Protein AF-A0A4R5NFV1-F1 (afdb_monomer_lite)

Structure (mmCIF, N/CA/C/O backbone):
data_AF-A0A4R5NFV1-F1
#
_entry.id   AF-A0A4R5NFV1-F1
#
loop_
_atom_site.group_PDB
_atom_site.id
_atom_site.type_symbol
_atom_site.label_atom_id
_atom_site.label_alt_id
_atom_site.label_comp_id
_atom_site.label_asym_id
_atom_site.label_entity_id
_atom_site.label_seq_id
_atom_site.pdbx_PDB_ins_code
_atom_site.Cartn_x
_atom_site.Cartn_y
_atom_site.Cartn_z
_atom_site.occupancy
_atom_site.B_iso_or_equiv
_atom_site.auth_seq_id
_atom_site.auth_comp_id
_atom_site.auth_asym_id
_atom_site.auth_atom_id
_atom_site.pdbx_PDB_model_num
ATOM 1 N N . MET A 1 1 ? -0.686 -21.549 3.945 1.00 39.97 1 MET A N 1
ATOM 2 C CA . MET A 1 1 ? -0.612 -20.386 3.034 1.00 39.97 1 MET A CA 1
ATOM 3 C C . MET A 1 1 ? 0.821 -19.886 2.985 1.00 39.97 1 MET A C 1
ATOM 5 O O . MET A 1 1 ? 1.444 -19.748 4.031 1.00 39.97 1 MET A O 1
ATOM 9 N N . THR A 1 2 ? 1.366 -19.712 1.784 1.00 37.09 2 THR A N 1
ATOM 10 C CA . THR A 1 2 ? 2.788 -19.425 1.543 1.00 37.09 2 THR A CA 1
ATOM 11 C C . THR A 1 2 ? 3.011 -17.916 1.558 1.00 37.09 2 THR A C 1
ATOM 13 O O . THR A 1 2 ? 2.317 -17.199 0.843 1.00 37.09 2 THR A O 1
ATOM 16 N N . LYS A 1 3 ? 3.968 -17.420 2.355 1.00 45.53 3 LYS A N 1
ATOM 17 C CA . LYS A 1 3 ? 4.383 -16.008 2.313 1.00 45.53 3 LYS A CA 1
ATOM 18 C C . LYS A 1 3 ? 4.690 -15.618 0.865 1.00 45.53 3 LYS A C 1
ATOM 20 O O . LYS A 1 3 ? 5.477 -16.308 0.214 1.00 45.53 3 LYS A O 1
ATOM 25 N N . ILE A 1 4 ? 4.103 -14.524 0.376 1.00 54.09 4 ILE A N 1
ATOM 26 C CA . ILE A 1 4 ? 4.459 -13.978 -0.937 1.00 54.09 4 ILE A CA 1
ATOM 27 C C . ILE A 1 4 ? 5.941 -13.603 -0.879 1.00 54.09 4 ILE A C 1
ATOM 29 O O . ILE A 1 4 ? 6.355 -12.719 -0.130 1.00 54.09 4 ILE A O 1
ATOM 33 N N . ASN A 1 5 ? 6.754 -14.343 -1.630 1.00 64.06 5 ASN A N 1
ATOM 34 C CA . ASN A 1 5 ? 8.189 -14.123 -1.721 1.00 64.06 5 ASN A CA 1
ATOM 35 C C . ASN A 1 5 ? 8.432 -12.754 -2.375 1.00 64.06 5 ASN A C 1
ATOM 37 O O . ASN A 1 5 ? 7.843 -12.468 -3.416 1.00 64.06 5 ASN A O 1
ATOM 41 N N . SER A 1 6 ? 9.313 -11.926 -1.809 1.00 63.66 6 SER A N 1
ATOM 42 C CA . SER A 1 6 ? 9.677 -10.616 -2.370 1.00 63.66 6 SER A CA 1
ATOM 43 C C . SER A 1 6 ? 10.073 -10.693 -3.850 1.00 63.66 6 SER A C 1
ATOM 45 O O . SER A 1 6 ? 9.791 -9.769 -4.604 1.00 63.66 6 SER A O 1
ATOM 47 N N . LYS A 1 7 ? 10.654 -11.820 -4.290 1.00 66.31 7 LYS A N 1
ATOM 48 C CA . LYS A 1 7 ? 10.960 -12.075 -5.704 1.00 66.31 7 LYS A CA 1
ATOM 49 C C . LYS A 1 7 ? 9.702 -12.119 -6.580 1.00 66.31 7 LYS A C 1
ATOM 51 O O . LYS A 1 7 ? 9.685 -11.505 -7.636 1.00 66.31 7 LYS A O 1
ATOM 56 N N . LEU A 1 8 ? 8.647 -12.799 -6.123 1.00 73.31 8 LEU A N 1
ATOM 57 C CA . LEU A 1 8 ? 7.376 -12.901 -6.846 1.00 73.31 8 LEU A CA 1
ATOM 58 C C . LEU A 1 8 ? 6.688 -11.535 -6.964 1.00 73.31 8 LEU A C 1
ATOM 60 O O . LEU A 1 8 ? 6.100 -11.238 -7.997 1.00 73.31 8 LEU A O 1
ATOM 64 N N . MET A 1 9 ? 6.787 -10.701 -5.923 1.00 78.31 9 MET A N 1
ATOM 65 C CA . MET A 1 9 ? 6.216 -9.352 -5.941 1.00 78.31 9 MET A CA 1
ATOM 66 C C . MET A 1 9 ? 6.900 -8.457 -6.979 1.00 78.31 9 MET A C 1
ATOM 68 O O . MET A 1 9 ? 6.219 -7.798 -7.753 1.00 78.31 9 MET A O 1
ATOM 72 N N . ILE A 1 10 ? 8.235 -8.471 -7.041 1.00 77.81 10 ILE A N 1
ATOM 73 C CA . ILE A 1 10 ? 8.973 -7.652 -8.013 1.00 77.81 10 ILE A CA 1
ATOM 74 C C . ILE A 1 10 ? 8.698 -8.113 -9.447 1.00 77.81 10 ILE A C 1
ATOM 76 O O . ILE A 1 10 ? 8.514 -7.273 -10.323 1.00 77.81 10 ILE A O 1
ATOM 80 N N . THR A 1 11 ? 8.604 -9.426 -9.687 1.00 80.00 11 THR A N 1
ATOM 81 C CA . THR A 1 11 ? 8.203 -9.952 -11.001 1.00 80.00 11 THR A CA 1
ATOM 82 C C . THR A 1 11 ? 6.809 -9.466 -11.396 1.00 80.00 11 THR A C 1
ATOM 84 O O . THR A 1 11 ? 6.646 -8.971 -12.503 1.00 80.00 11 THR A O 1
ATOM 87 N N . ARG A 1 12 ? 5.826 -9.509 -10.486 1.00 85.81 12 ARG A N 1
ATOM 88 C CA . ARG A 1 12 ? 4.484 -8.967 -10.763 1.00 85.81 12 ARG A CA 1
ATOM 89 C C . ARG A 1 12 ? 4.514 -7.476 -11.090 1.00 85.81 12 ARG A C 1
ATOM 91 O O . ARG A 1 12 ? 3.915 -7.069 -12.072 1.00 85.81 12 ARG A O 1
ATOM 98 N N . MET A 1 13 ? 5.245 -6.678 -10.312 1.00 87.88 13 MET A N 1
ATOM 99 C CA . MET A 1 13 ? 5.365 -5.240 -10.571 1.00 87.88 13 MET A CA 1
ATOM 100 C C . MET A 1 13 ? 6.001 -4.950 -11.931 1.00 87.88 13 MET A C 1
ATOM 102 O O . MET A 1 13 ? 5.538 -4.068 -12.646 1.00 87.88 13 MET A O 1
ATOM 106 N N . ARG A 1 14 ? 7.038 -5.708 -12.308 1.00 86.94 14 ARG A N 1
ATOM 107 C CA . ARG A 1 14 ? 7.635 -5.634 -13.645 1.00 86.94 14 ARG A CA 1
ATOM 108 C C . ARG A 1 14 ? 6.582 -5.894 -14.718 1.00 86.94 14 ARG A C 1
ATOM 110 O O . ARG A 1 14 ? 6.454 -5.105 -15.644 1.00 86.94 14 ARG A O 1
ATOM 117 N N . ASP A 1 15 ? 5.841 -6.987 -14.591 1.00 90.38 15 ASP A N 1
ATOM 118 C CA . ASP A 1 15 ? 4.863 -7.392 -15.599 1.00 90.38 15 ASP A CA 1
ATOM 119 C C . ASP A 1 15 ? 3.718 -6.359 -15.709 1.00 90.38 15 ASP A C 1
ATOM 121 O O . ASP A 1 15 ? 3.287 -6.033 -16.816 1.00 90.38 15 ASP A O 1
ATOM 125 N N . ASN A 1 16 ? 3.301 -5.757 -14.588 1.00 92.62 16 ASN A N 1
ATOM 126 C CA . ASN A 1 16 ? 2.358 -4.635 -14.573 1.00 92.62 16 ASN A CA 1
ATOM 127 C C . ASN A 1 16 ? 2.909 -3.412 -15.323 1.00 92.62 16 ASN A C 1
ATOM 129 O O . ASN A 1 16 ? 2.215 -2.846 -16.166 1.00 92.62 16 ASN A O 1
ATOM 133 N N . ILE A 1 17 ? 4.165 -3.027 -15.056 1.00 91.12 17 ILE A N 1
ATOM 134 C CA . ILE A 1 17 ? 4.831 -1.902 -15.731 1.00 91.12 17 ILE A CA 1
ATOM 135 C C . ILE A 1 17 ? 4.892 -2.140 -17.240 1.00 91.12 17 ILE A C 1
ATOM 137 O O . ILE A 1 17 ? 4.513 -1.261 -18.010 1.00 91.12 17 ILE A O 1
ATOM 141 N N . LEU A 1 18 ? 5.336 -3.319 -17.678 1.00 91.44 18 LEU A N 1
ATOM 142 C CA . LEU A 1 18 ? 5.426 -3.651 -19.104 1.00 91.44 18 LEU A CA 1
ATOM 143 C C . LEU A 1 18 ? 4.052 -3.622 -19.775 1.00 91.44 18 LEU A C 1
ATOM 145 O O . LEU A 1 18 ? 3.901 -3.055 -20.852 1.00 91.44 18 LEU A O 1
ATOM 149 N N . THR A 1 19 ? 3.028 -4.145 -19.098 1.00 93.44 19 THR A N 1
ATOM 150 C CA . THR A 1 19 ? 1.646 -4.111 -19.594 1.00 93.44 19 THR A CA 1
ATOM 151 C C . THR A 1 19 ? 1.136 -2.678 -19.753 1.00 93.44 19 THR A C 1
ATOM 153 O O . THR A 1 19 ? 0.523 -2.354 -20.766 1.00 93.44 19 THR A O 1
ATOM 156 N N . LYS A 1 20 ? 1.395 -1.806 -18.771 1.00 92.25 20 LYS A N 1
ATOM 157 C CA . LYS A 1 20 ? 0.900 -0.420 -18.757 1.00 92.25 20 LYS A CA 1
ATOM 158 C C . LYS A 1 20 ? 1.667 0.509 -19.694 1.00 92.25 20 LYS A C 1
ATOM 160 O O . LYS A 1 20 ? 1.072 1.404 -20.281 1.00 92.25 20 LYS A O 1
ATOM 165 N N . THR A 1 21 ? 2.969 0.294 -19.845 1.00 90.38 21 THR A N 1
ATOM 166 C CA . THR A 1 21 ? 3.820 1.091 -20.742 1.00 90.38 21 THR A CA 1
ATOM 167 C C . THR A 1 21 ? 3.804 0.592 -22.189 1.00 90.38 21 THR A C 1
ATOM 169 O O . THR A 1 21 ? 4.113 1.354 -23.100 1.00 90.38 21 THR A O 1
ATOM 172 N N . GLY A 1 22 ? 3.459 -0.679 -22.418 1.00 91.50 22 GLY A N 1
ATOM 173 C CA . GLY A 1 22 ? 3.454 -1.307 -23.740 1.00 91.50 22 GLY A CA 1
ATOM 174 C C . GLY A 1 22 ? 4.827 -1.780 -24.234 1.00 91.50 22 GLY A C 1
ATOM 175 O O . GLY A 1 22 ? 4.928 -2.246 -25.369 1.00 91.50 22 GLY A O 1
ATOM 176 N N . TYR A 1 23 ? 5.881 -1.688 -23.416 1.00 89.31 23 TYR A N 1
ATOM 177 C CA . TYR A 1 23 ? 7.211 -2.183 -23.779 1.00 89.31 23 TYR A CA 1
ATOM 178 C C . TYR A 1 23 ? 7.333 -3.703 -23.617 1.00 89.31 23 TYR A C 1
ATOM 180 O O . TYR A 1 23 ? 6.736 -4.312 -22.730 1.00 89.31 23 TYR A O 1
ATOM 188 N N . SER A 1 24 ? 8.164 -4.323 -24.457 1.00 86.50 24 SER A N 1
ATOM 189 C CA . SER A 1 24 ? 8.458 -5.762 -24.405 1.00 86.50 24 SER A CA 1
ATOM 190 C C . SER A 1 24 ? 9.399 -6.161 -23.270 1.00 86.50 24 SER A C 1
ATOM 192 O O . SER A 1 24 ? 9.365 -7.306 -22.815 1.00 86.50 24 SER A O 1
ATOM 194 N N . SER A 1 25 ? 10.251 -5.242 -22.819 1.00 84.44 25 SER A N 1
ATOM 195 C CA . SER A 1 25 ? 11.208 -5.467 -21.739 1.00 84.44 25 SER A CA 1
ATOM 196 C C . SER A 1 25 ? 11.483 -4.184 -20.956 1.00 84.44 25 SER A C 1
ATOM 198 O O . SER A 1 25 ? 11.227 -3.079 -21.433 1.00 84.44 25 SER A O 1
ATOM 200 N N . MET A 1 26 ? 12.023 -4.322 -19.739 1.00 81.38 26 MET A N 1
ATOM 201 C CA . MET A 1 26 ? 12.356 -3.161 -18.903 1.00 81.38 26 MET A CA 1
ATOM 202 C C . MET A 1 26 ? 13.527 -2.361 -19.479 1.00 81.38 26 MET A C 1
ATOM 204 O O . MET A 1 26 ? 13.612 -1.162 -19.228 1.00 81.38 26 MET A O 1
ATOM 208 N N . SER A 1 27 ? 14.410 -3.004 -20.249 1.00 74.75 27 SER A N 1
ATOM 209 C CA . SER A 1 27 ? 15.496 -2.346 -20.979 1.00 74.75 27 SER A CA 1
ATOM 210 C C . SER A 1 27 ? 15.050 -1.444 -22.125 1.00 74.75 27 SER A C 1
ATOM 212 O O . SER A 1 27 ? 15.817 -0.567 -22.521 1.00 74.75 27 SER A O 1
ATOM 214 N N . ASP A 1 28 ? 13.837 -1.648 -22.645 1.00 82.06 28 ASP A N 1
ATOM 215 C CA . ASP A 1 28 ? 13.293 -0.852 -23.749 1.00 82.06 28 ASP A CA 1
ATOM 216 C C . ASP A 1 28 ? 12.703 0.478 -23.255 1.00 82.06 28 ASP A C 1
ATOM 218 O O . ASP A 1 28 ? 12.479 1.394 -24.048 1.00 82.06 28 ASP A O 1
ATOM 222 N N . ILE A 1 29 ? 12.457 0.596 -21.945 1.00 83.31 29 ILE A N 1
ATOM 223 C CA . ILE A 1 29 ? 11.890 1.796 -21.337 1.00 83.31 29 ILE A CA 1
ATOM 224 C C . ILE A 1 29 ? 12.965 2.898 -21.297 1.00 83.31 29 ILE A C 1
ATOM 226 O O . ILE A 1 29 ? 14.011 2.709 -20.665 1.00 83.31 29 ILE A O 1
ATOM 230 N N . PRO A 1 30 ? 12.722 4.074 -21.906 1.00 84.19 30 PRO A N 1
ATOM 231 C CA . PRO A 1 30 ? 13.695 5.159 -22.002 1.00 84.19 30 PRO A CA 1
ATOM 232 C C . PRO A 1 30 ? 13.754 5.990 -20.710 1.00 84.19 30 PRO A C 1
ATOM 234 O O . PRO A 1 30 ? 13.447 7.177 -20.700 1.00 84.19 30 PRO A O 1
ATOM 237 N N . PHE A 1 31 ? 14.148 5.362 -19.606 1.00 81.44 31 PHE A N 1
ATOM 238 C CA . PHE A 1 31 ? 14.333 6.037 -18.323 1.00 81.44 31 PHE A CA 1
ATOM 239 C C . PHE A 1 31 ? 15.420 7.124 -18.388 1.00 81.44 31 PHE A C 1
ATOM 241 O O . PHE A 1 31 ? 16.531 6.882 -18.885 1.00 81.44 31 PHE A O 1
ATOM 248 N N . SER A 1 32 ? 15.140 8.282 -17.788 1.00 80.94 32 SER A N 1
ATOM 249 C CA . SER A 1 32 ? 16.087 9.390 -17.653 1.00 80.94 32 SER A CA 1
ATOM 250 C C . SER A 1 32 ? 17.370 8.980 -16.917 1.00 80.94 32 SER A C 1
ATOM 252 O O . SER A 1 32 ? 17.416 8.032 -16.123 1.00 80.94 32 SER A O 1
ATOM 254 N N . ASP A 1 33 ? 18.472 9.674 -17.206 1.00 74.31 33 ASP A N 1
ATOM 255 C CA . ASP A 1 33 ? 19.741 9.495 -16.485 1.00 74.31 33 ASP A CA 1
ATOM 256 C C . ASP A 1 33 ? 19.596 9.838 -14.996 1.00 74.31 33 ASP A C 1
ATOM 258 O O . ASP A 1 33 ? 20.130 9.117 -14.148 1.00 74.31 33 ASP A O 1
ATOM 262 N N . ASP A 1 34 ? 18.784 10.846 -14.674 1.00 77.44 34 ASP A N 1
ATOM 263 C CA . ASP A 1 34 ? 18.478 11.259 -13.303 1.00 77.44 34 ASP A CA 1
ATOM 264 C C . ASP A 1 34 ? 17.734 10.173 -12.524 1.00 77.44 34 ASP A C 1
ATOM 266 O O . ASP A 1 34 ? 18.131 9.821 -11.404 1.00 77.44 34 ASP A O 1
ATOM 270 N N . PHE A 1 35 ? 16.677 9.593 -13.108 1.00 81.69 35 PHE A N 1
ATOM 271 C CA . PHE A 1 35 ? 15.954 8.494 -12.474 1.00 81.69 35 PHE A CA 1
ATOM 272 C C . PHE A 1 35 ? 16.871 7.298 -12.242 1.00 81.69 35 PHE A C 1
ATOM 274 O O . PHE A 1 35 ? 16.891 6.736 -11.145 1.00 81.69 35 PHE A O 1
ATOM 281 N N . ILE A 1 36 ? 17.658 6.918 -13.248 1.00 75.38 36 ILE A N 1
ATOM 282 C CA . ILE A 1 36 ? 18.529 5.750 -13.142 1.00 75.38 36 ILE A CA 1
ATOM 283 C C . ILE A 1 36 ? 19.621 5.967 -12.092 1.00 75.38 36 ILE A C 1
ATOM 285 O O . ILE A 1 36 ? 19.828 5.090 -11.251 1.00 75.38 36 ILE A O 1
ATOM 289 N N . SER A 1 37 ? 20.241 7.144 -12.054 1.00 72.75 37 SER A N 1
ATOM 290 C CA . SER A 1 37 ? 21.217 7.505 -11.019 1.00 72.75 37 SER A CA 1
ATOM 291 C C . SER A 1 37 ? 20.593 7.461 -9.622 1.00 72.75 37 SER A C 1
ATOM 293 O O . SER A 1 37 ? 21.142 6.846 -8.702 1.00 72.75 37 SER A O 1
ATOM 295 N N . TYR A 1 38 ? 19.394 8.032 -9.459 1.00 77.69 38 TYR A N 1
ATOM 296 C CA . TYR A 1 38 ? 18.641 7.968 -8.207 1.00 77.69 38 TYR A CA 1
ATOM 297 C C . TYR A 1 38 ? 18.352 6.520 -7.791 1.00 77.69 38 TYR A C 1
ATOM 299 O O . TYR A 1 38 ? 18.628 6.134 -6.651 1.00 77.69 38 TYR A O 1
ATOM 307 N N . PHE A 1 39 ? 17.819 5.715 -8.708 1.00 75.38 39 PHE A N 1
ATOM 308 C CA . PHE A 1 39 ? 17.437 4.327 -8.476 1.00 75.38 39 PHE A CA 1
ATOM 309 C C . PHE A 1 39 ? 18.641 3.484 -8.051 1.00 75.38 39 PHE A C 1
ATOM 311 O O . PHE A 1 39 ? 18.592 2.785 -7.038 1.00 75.38 39 PHE A O 1
ATOM 318 N N . LEU A 1 40 ? 19.756 3.596 -8.770 1.00 71.81 40 LEU A N 1
ATOM 319 C CA . LEU A 1 40 ? 20.980 2.844 -8.502 1.00 71.81 40 LEU A CA 1
ATOM 320 C C . LEU A 1 40 ? 21.594 3.225 -7.153 1.00 71.81 40 LEU A C 1
ATOM 322 O O . LEU A 1 40 ? 21.934 2.334 -6.368 1.00 71.81 40 LEU A O 1
ATOM 326 N N . ASN A 1 41 ? 21.621 4.517 -6.821 1.00 70.56 41 ASN A N 1
ATOM 327 C CA . ASN A 1 41 ? 22.049 4.995 -5.508 1.00 70.56 41 ASN A CA 1
ATOM 328 C C . ASN A 1 41 ? 21.189 4.421 -4.371 1.00 70.56 41 ASN A C 1
ATOM 330 O O . ASN A 1 41 ? 21.732 3.944 -3.370 1.00 70.56 41 ASN A O 1
ATOM 334 N N . HIS A 1 42 ? 19.863 4.379 -4.537 1.00 73.00 42 HIS A N 1
ATOM 335 C CA . HIS A 1 42 ? 18.939 3.830 -3.533 1.00 73.00 42 HIS A CA 1
ATOM 336 C C . HIS A 1 42 ? 19.029 2.305 -3.410 1.00 73.00 42 HIS A C 1
ATOM 338 O O . HIS A 1 42 ? 18.910 1.748 -2.317 1.00 73.00 42 HIS A O 1
ATOM 344 N N . MET A 1 43 ? 19.342 1.621 -4.508 1.00 68.00 43 MET A N 1
ATOM 345 C CA . MET A 1 43 ? 19.653 0.191 -4.503 1.00 68.00 43 MET A CA 1
ATOM 346 C C . MET A 1 43 ? 21.066 -0.095 -3.953 1.00 68.00 43 MET A C 1
ATOM 348 O O . MET A 1 43 ? 21.414 -1.248 -3.676 1.00 68.00 43 MET A O 1
ATOM 352 N N . GLY A 1 44 ? 21.852 0.952 -3.681 1.00 59.66 44 GLY A N 1
ATOM 353 C CA . GLY A 1 44 ? 23.193 0.920 -3.101 1.00 59.66 44 GLY A CA 1
ATOM 354 C C . GLY A 1 44 ? 24.284 0.494 -4.080 1.00 59.66 44 GLY A C 1
ATOM 355 O O . GLY A 1 44 ? 25.297 -0.059 -3.656 1.00 59.66 44 GLY A O 1
ATOM 356 N N . TYR A 1 45 ? 24.073 0.769 -5.365 1.00 59.69 45 TYR A N 1
ATOM 357 C CA . TYR A 1 45 ? 25.097 0.819 -6.403 1.00 59.69 45 TYR A CA 1
ATOM 358 C C . TYR A 1 45 ? 25.656 2.249 -6.461 1.00 59.69 45 TYR A C 1
ATOM 360 O O . TYR A 1 45 ? 25.386 2.998 -7.389 1.00 59.69 45 TYR A O 1
ATOM 368 N N . LYS A 1 46 ? 26.389 2.647 -5.415 1.00 44.81 46 LYS A N 1
ATOM 369 C CA . LYS A 1 46 ? 26.831 4.035 -5.160 1.00 44.81 46 LYS A CA 1
ATOM 370 C C . LYS A 1 46 ? 27.853 4.624 -6.154 1.00 44.81 46 LYS A C 1
ATOM 372 O O . LYS A 1 46 ? 28.274 5.753 -5.953 1.00 44.81 46 LYS A O 1
ATOM 377 N N . TYR A 1 47 ? 28.291 3.885 -7.174 1.00 41.41 47 TYR A N 1
ATOM 378 C CA . TYR A 1 47 ? 29.440 4.266 -8.010 1.00 41.41 47 TYR A CA 1
ATOM 379 C C . TYR A 1 47 ? 29.192 3.968 -9.491 1.00 41.41 47 TYR A C 1
ATOM 381 O O . TYR A 1 47 ? 29.825 3.087 -10.068 1.00 41.41 47 TYR A O 1
ATOM 389 N N . LEU A 1 48 ? 28.223 4.659 -10.090 1.00 42.06 48 LEU A N 1
ATOM 390 C CA . LEU A 1 48 ? 27.961 4.595 -11.535 1.00 42.06 48 LEU A CA 1
ATOM 391 C C . LEU A 1 48 ? 28.079 5.975 -12.197 1.00 42.06 48 LEU A C 1
ATOM 393 O O . LEU A 1 48 ? 27.514 6.190 -13.262 1.00 42.06 48 LEU A O 1
ATOM 397 N N . GLU A 1 49 ? 28.815 6.898 -11.571 1.00 36.59 49 GLU A N 1
ATOM 398 C CA . GLU A 1 49 ? 29.192 8.161 -12.204 1.00 36.59 49 GLU A CA 1
ATOM 399 C C . GLU A 1 49 ? 30.185 7.902 -13.343 1.00 36.59 49 GLU A C 1
ATOM 401 O O . GLU A 1 49 ? 31.127 7.118 -13.214 1.00 36.59 49 GLU A O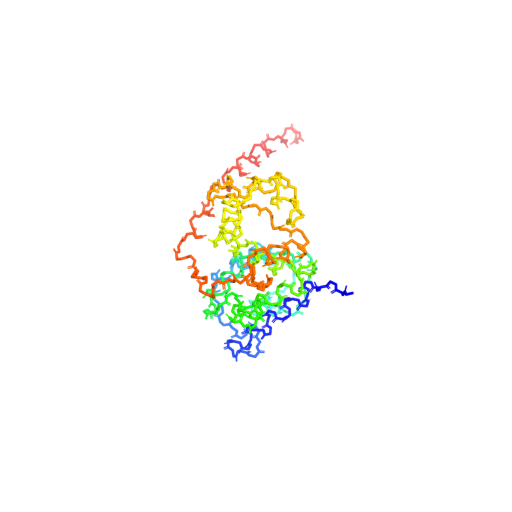 1
ATOM 406 N N . ASP A 1 50 ? 29.955 8.580 -14.464 1.00 38.31 50 ASP A N 1
ATOM 407 C CA . ASP A 1 50 ? 30.652 8.433 -15.747 1.00 38.31 50 ASP A CA 1
ATOM 408 C C . ASP A 1 50 ? 32.120 8.902 -15.754 1.00 38.31 50 ASP A C 1
ATOM 410 O O . ASP A 1 50 ? 32.737 9.056 -16.808 1.00 38.31 50 ASP A O 1
ATOM 414 N N . THR A 1 51 ? 32.740 9.079 -14.591 1.00 38.19 51 THR A N 1
ATOM 415 C CA . THR A 1 51 ? 34.159 9.420 -14.487 1.00 38.19 51 THR A CA 1
ATOM 416 C C . THR A 1 51 ? 34.907 8.337 -13.721 1.00 38.19 51 THR A C 1
ATOM 418 O O . THR A 1 51 ? 35.010 8.355 -12.502 1.00 38.19 51 THR A O 1
ATOM 421 N N . GLU A 1 52 ? 35.449 7.413 -14.510 1.00 34.50 52 GLU A N 1
ATOM 422 C CA . GLU A 1 52 ? 36.572 6.526 -14.202 1.00 34.50 52 GLU A CA 1
ATOM 423 C C . GLU A 1 52 ? 36.361 5.371 -13.195 1.00 34.50 52 GLU A C 1
ATOM 425 O O . GLU A 1 52 ? 36.225 5.505 -11.984 1.00 34.50 52 GLU A O 1
ATOM 430 N N . THR A 1 53 ? 36.544 4.169 -13.756 1.00 32.28 53 THR A N 1
ATOM 431 C CA . THR A 1 53 ? 36.913 2.891 -13.118 1.00 32.28 53 THR A CA 1
ATOM 432 C C . THR A 1 53 ? 35.860 2.110 -12.325 1.00 32.28 53 THR A C 1
ATOM 434 O O . THR A 1 53 ? 35.941 1.870 -11.124 1.00 32.28 53 THR A O 1
ATOM 437 N N . TYR A 1 54 ? 34.986 1.482 -13.116 1.00 44.88 54 TYR A N 1
ATOM 438 C CA . TYR A 1 54 ? 34.520 0.110 -12.911 1.00 44.88 54 TYR A CA 1
ATOM 439 C C . TYR A 1 54 ? 35.694 -0.838 -12.607 1.00 44.88 54 TYR A C 1
ATOM 441 O O . TYR A 1 54 ? 36.391 -1.287 -13.518 1.00 44.88 54 TYR A O 1
ATOM 449 N N . HIS A 1 55 ? 35.860 -1.246 -11.352 1.00 29.02 55 HIS A N 1
ATOM 450 C CA . HIS A 1 55 ? 36.653 -2.430 -11.025 1.00 29.02 55 HIS A CA 1
ATOM 451 C C . HIS A 1 55 ? 35.819 -3.444 -10.250 1.00 29.02 55 HIS A C 1
ATOM 453 O O . HIS A 1 55 ? 35.902 -3.590 -9.037 1.00 29.02 55 HIS A O 1
ATOM 459 N N . THR A 1 56 ? 35.002 -4.178 -11.002 1.00 29.69 56 THR A N 1
ATOM 460 C CA . THR A 1 56 ? 35.055 -5.648 -11.054 1.00 29.69 56 THR A CA 1
ATOM 461 C C . THR A 1 56 ? 34.233 -6.114 -12.261 1.00 29.69 56 THR A C 1
ATOM 463 O O . THR A 1 56 ? 33.019 -6.264 -12.213 1.00 29.69 56 THR A O 1
ATOM 466 N N . THR A 1 57 ? 34.951 -6.289 -13.377 1.00 31.25 57 THR A N 1
ATOM 467 C CA . THR A 1 57 ? 34.568 -7.004 -14.610 1.00 31.25 57 THR A CA 1
ATOM 468 C C . THR A 1 57 ? 33.282 -6.562 -15.329 1.00 31.25 57 THR A C 1
ATOM 470 O O . THR A 1 57 ? 32.213 -7.129 -15.129 1.00 31.25 57 THR A O 1
ATOM 473 N N . GLY A 1 58 ? 33.448 -5.639 -16.284 1.00 37.38 58 GLY A N 1
ATOM 474 C CA . GLY A 1 58 ? 32.522 -5.404 -17.400 1.00 37.38 58 GLY A CA 1
ATOM 475 C C . GLY A 1 58 ? 31.770 -4.077 -17.319 1.00 37.38 58 GLY A C 1
ATOM 476 O O . GLY A 1 58 ? 31.142 -3.784 -16.309 1.00 37.38 58 GLY A O 1
ATOM 477 N N . LYS A 1 59 ? 31.813 -3.286 -18.402 1.00 38.56 59 LYS A N 1
ATOM 478 C CA . LYS A 1 59 ? 30.915 -2.140 -18.614 1.00 38.56 59 LYS A CA 1
ATOM 479 C C . LYS A 1 59 ? 29.480 -2.632 -18.454 1.00 38.56 59 LYS A C 1
ATOM 481 O O . LYS A 1 59 ? 29.007 -3.426 -19.269 1.00 38.56 59 LYS A O 1
ATOM 486 N N . VAL A 1 60 ? 28.806 -2.212 -17.393 1.00 47.19 60 VAL A N 1
ATOM 487 C CA . VAL A 1 60 ? 27.433 -2.633 -17.147 1.00 47.19 60 VAL A CA 1
ATOM 488 C C . VAL A 1 60 ? 26.537 -1.676 -17.914 1.00 47.19 60 VAL A C 1
ATOM 490 O O . VAL A 1 60 ? 26.375 -0.527 -17.527 1.00 47.19 60 VAL A O 1
ATOM 493 N N . ASN A 1 61 ? 26.017 -2.133 -19.053 1.00 53.38 61 ASN A N 1
ATOM 494 C CA . ASN A 1 61 ? 25.056 -1.367 -19.838 1.00 53.38 61 ASN A CA 1
ATOM 495 C C . ASN A 1 61 ? 23.888 -0.955 -18.918 1.00 53.38 61 ASN A C 1
ATOM 497 O O . ASN A 1 61 ? 23.329 -1.808 -18.224 1.00 53.38 61 ASN A O 1
ATOM 501 N N . LYS A 1 62 ? 23.541 0.336 -18.906 1.00 57.56 62 LYS A N 1
ATOM 502 C CA . LYS A 1 62 ? 22.416 0.924 -18.159 1.00 57.56 62 LYS A CA 1
ATOM 503 C C . LYS A 1 62 ? 21.147 0.058 -18.284 1.00 57.56 62 LYS A C 1
ATOM 505 O O . LYS A 1 62 ? 20.507 -0.283 -17.289 1.00 57.56 62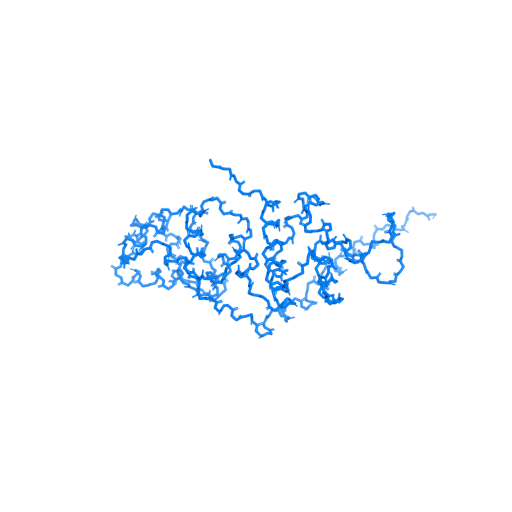 LYS A O 1
ATOM 510 N N . ASN A 1 63 ? 20.900 -0.431 -19.498 1.00 53.41 63 ASN A N 1
ATOM 511 C CA . ASN A 1 63 ? 19.785 -1.301 -19.868 1.00 53.41 63 ASN A CA 1
ATOM 512 C C . ASN A 1 63 ? 19.898 -2.717 -19.268 1.00 53.41 63 ASN A C 1
ATOM 514 O O . ASN A 1 63 ? 18.914 -3.293 -18.814 1.00 53.41 63 ASN A O 1
ATOM 518 N N . TYR A 1 64 ? 21.116 -3.253 -19.169 1.00 56.84 64 TYR A N 1
ATOM 519 C CA . TYR A 1 64 ? 21.393 -4.562 -18.568 1.00 56.84 64 TYR A CA 1
ATOM 520 C C . TYR A 1 64 ? 21.249 -4.556 -17.037 1.00 56.84 64 TYR A C 1
ATOM 522 O O . TYR A 1 64 ? 20.867 -5.567 -16.449 1.00 56.84 64 TYR A O 1
ATOM 530 N N . LEU A 1 65 ? 21.530 -3.431 -16.367 1.00 58.38 65 LEU A N 1
ATOM 531 C CA . LEU A 1 65 ? 21.274 -3.270 -14.929 1.00 58.38 65 LEU A CA 1
ATOM 532 C C . LEU A 1 65 ? 19.780 -3.266 -14.617 1.00 58.38 65 LEU A C 1
ATOM 534 O O . LEU A 1 65 ? 19.369 -3.956 -13.684 1.00 58.38 65 LEU A O 1
ATOM 538 N N . MET A 1 66 ? 18.984 -2.548 -15.414 1.00 62.72 66 MET A N 1
ATOM 539 C CA . MET A 1 66 ? 17.529 -2.524 -15.266 1.00 62.72 66 MET A CA 1
ATOM 540 C C . MET A 1 66 ? 16.933 -3.913 -15.497 1.00 62.72 66 MET A C 1
ATOM 542 O O . MET A 1 66 ? 16.262 -4.429 -14.606 1.00 62.72 66 MET A O 1
ATOM 546 N N . ASP A 1 67 ? 17.276 -4.592 -16.593 1.00 61.84 67 ASP A N 1
ATOM 547 C CA . ASP A 1 67 ? 16.819 -5.968 -16.825 1.00 61.84 67 ASP A CA 1
ATOM 548 C C . ASP A 1 67 ? 17.229 -6.908 -15.694 1.00 61.84 67 ASP A C 1
ATOM 550 O O . ASP A 1 67 ? 16.400 -7.648 -15.169 1.00 61.84 67 ASP A O 1
ATOM 554 N N . ARG A 1 68 ? 18.482 -6.841 -15.224 1.00 57.62 68 ARG A N 1
ATOM 555 C CA . ARG A 1 68 ? 18.917 -7.679 -14.102 1.00 57.62 68 ARG A CA 1
ATOM 556 C C . ARG A 1 68 ? 18.158 -7.393 -12.823 1.00 57.62 68 ARG A C 1
ATOM 558 O O . ARG A 1 68 ? 17.923 -8.368 -12.112 1.00 57.62 68 ARG A O 1
ATOM 565 N N . LEU A 1 69 ? 17.816 -6.127 -12.545 1.00 61.97 69 LEU A N 1
ATOM 566 C CA . LEU A 1 69 ? 17.076 -5.638 -11.370 1.00 61.97 69 LEU A CA 1
ATOM 567 C C . LEU A 1 69 ? 15.571 -5.914 -11.415 1.00 61.97 69 LEU A C 1
ATOM 569 O O . LEU A 1 69 ? 14.933 -5.960 -10.364 1.00 61.97 69 LEU A O 1
ATOM 573 N N . TRP A 1 70 ? 15.021 -6.257 -12.572 1.00 64.19 70 TRP A N 1
ATOM 574 C CA . TRP A 1 70 ? 13.630 -6.692 -12.690 1.00 64.19 70 TRP A CA 1
ATOM 575 C C . TRP A 1 70 ? 13.488 -8.206 -12.945 1.00 64.19 70 TRP A C 1
ATOM 577 O O . TRP A 1 70 ? 12.503 -8.806 -12.525 1.00 64.19 70 TRP A O 1
ATOM 587 N N . ASP A 1 71 ? 14.518 -8.869 -13.480 1.00 58.50 71 ASP A N 1
ATOM 588 C CA . ASP A 1 71 ? 14.583 -10.323 -13.725 1.00 58.50 71 ASP A CA 1
ATOM 589 C C . ASP A 1 71 ? 14.725 -11.200 -12.469 1.00 58.50 71 ASP A C 1
ATOM 591 O O . ASP A 1 71 ? 14.819 -12.430 -12.554 1.00 58.50 71 ASP A O 1
ATOM 595 N N . GLY A 1 72 ? 14.813 -10.614 -11.276 1.00 49.31 72 GLY A N 1
ATOM 596 C CA . GLY A 1 72 ? 15.069 -11.398 -10.069 1.00 49.31 72 GLY A CA 1
ATOM 597 C C . GLY A 1 72 ? 16.498 -11.945 -9.974 1.00 49.31 72 GLY A C 1
ATOM 598 O O . GLY A 1 72 ? 16.719 -12.877 -9.196 1.00 49.31 72 GLY A O 1
ATOM 599 N N . LYS A 1 73 ? 17.455 -11.424 -10.764 1.00 50.88 73 LYS A N 1
ATOM 600 C CA . LYS A 1 73 ? 18.870 -11.862 -10.825 1.00 50.88 73 LYS A CA 1
ATOM 601 C C . LYS A 1 73 ? 19.777 -11.072 -9.866 1.00 50.88 73 LYS A C 1
ATOM 603 O O . LYS A 1 73 ? 20.923 -10.747 -10.191 1.00 50.88 73 LYS A O 1
ATOM 608 N N . TYR A 1 74 ? 19.261 -10.774 -8.680 1.00 52.69 74 TYR A N 1
ATOM 609 C CA . TYR A 1 74 ? 19.919 -10.039 -7.595 1.00 52.69 74 TYR A CA 1
ATOM 610 C C . TYR A 1 74 ? 19.819 -10.825 -6.289 1.00 52.69 74 TYR A C 1
ATOM 612 O O . TYR A 1 74 ? 18.948 -11.682 -6.123 1.00 52.69 74 TYR A O 1
ATOM 620 N N . SER A 1 75 ? 20.715 -10.538 -5.342 1.00 48.97 75 SER A N 1
ATOM 621 C CA . SER A 1 75 ? 20.646 -11.149 -4.014 1.00 48.97 75 SER A CA 1
ATOM 622 C C . SER A 1 75 ? 19.358 -10.731 -3.293 1.00 48.97 75 SER A C 1
ATOM 624 O O . SER A 1 75 ? 18.823 -9.639 -3.506 1.00 48.97 75 SER A O 1
ATOM 626 N N . THR A 1 76 ? 18.858 -11.588 -2.398 1.00 49.66 76 THR A N 1
ATOM 627 C CA . THR A 1 76 ? 17.696 -11.303 -1.534 1.00 49.66 76 THR A CA 1
ATOM 628 C C . THR A 1 76 ? 17.842 -9.973 -0.785 1.00 49.66 76 THR A C 1
ATOM 630 O O . THR A 1 76 ? 16.862 -9.258 -0.582 1.00 49.66 76 THR A O 1
ATOM 633 N N . THR A 1 77 ? 19.070 -9.569 -0.461 1.00 48.28 77 THR A N 1
ATOM 634 C CA . THR A 1 77 ? 19.392 -8.283 0.166 1.00 48.28 77 THR A CA 1
ATOM 635 C C . THR A 1 77 ? 19.021 -7.072 -0.696 1.00 48.28 77 THR A C 1
ATOM 637 O O . THR A 1 77 ? 18.626 -6.052 -0.140 1.00 48.28 77 THR A O 1
ATOM 640 N N . MET A 1 78 ? 19.088 -7.160 -2.029 1.00 52.94 78 MET A N 1
ATOM 641 C CA . MET A 1 78 ? 18.754 -6.029 -2.910 1.00 52.94 78 MET A CA 1
ATOM 642 C C . MET A 1 78 ? 17.246 -5.862 -3.097 1.00 52.94 78 MET A C 1
ATOM 644 O O . MET A 1 78 ? 16.772 -4.734 -3.113 1.00 52.94 78 MET A O 1
ATOM 648 N N . THR A 1 79 ? 16.463 -6.949 -3.091 1.00 54.94 79 THR A N 1
ATOM 649 C CA . THR A 1 79 ? 14.984 -6.847 -3.063 1.00 54.94 79 THR A CA 1
ATOM 650 C C . THR A 1 79 ? 14.462 -6.095 -1.847 1.00 54.94 79 THR A C 1
ATOM 652 O O . THR A 1 79 ? 13.430 -5.435 -1.907 1.00 54.94 79 THR A O 1
ATOM 655 N N . ASN A 1 80 ? 15.208 -6.141 -0.742 1.00 56.06 80 ASN A N 1
ATOM 656 C CA . ASN A 1 80 ? 14.856 -5.432 0.479 1.00 56.06 80 ASN A CA 1
ATOM 657 C C . ASN A 1 80 ? 15.077 -3.912 0.394 1.00 56.06 80 ASN A C 1
ATOM 659 O O . ASN A 1 80 ? 14.618 -3.219 1.309 1.00 56.06 80 ASN A O 1
ATOM 663 N N . ARG A 1 81 ? 15.753 -3.418 -0.657 1.00 64.88 81 ARG A N 1
ATOM 664 C CA . ARG A 1 81 ? 16.125 -2.007 -0.856 1.00 64.88 81 ARG A CA 1
ATOM 665 C C . ARG A 1 81 ? 15.150 -1.209 -1.722 1.00 64.88 81 ARG A C 1
ATOM 667 O O . ARG A 1 81 ? 15.276 0.007 -1.758 1.00 64.88 81 ARG A O 1
ATOM 674 N N . ILE A 1 82 ? 14.156 -1.844 -2.349 1.00 72.88 82 ILE A N 1
ATOM 675 C CA . ILE A 1 82 ? 13.065 -1.105 -3.000 1.00 72.88 82 ILE A CA 1
ATOM 676 C C . ILE A 1 82 ? 12.223 -0.437 -1.902 1.00 72.88 82 ILE A C 1
ATOM 678 O O . ILE A 1 82 ? 11.531 -1.109 -1.130 1.00 72.88 82 ILE A O 1
ATOM 682 N N . THR A 1 83 ? 12.340 0.885 -1.793 1.00 76.19 83 THR A N 1
ATOM 683 C CA . THR A 1 83 ? 11.621 1.729 -0.829 1.00 76.19 83 THR A CA 1
ATOM 684 C C . THR A 1 83 ? 10.376 2.350 -1.462 1.00 76.19 83 THR A C 1
ATOM 686 O O . THR A 1 83 ? 10.236 2.377 -2.681 1.00 76.19 83 THR A O 1
ATOM 689 N N . PHE A 1 84 ? 9.481 2.911 -0.641 1.00 80.56 84 PHE A N 1
ATOM 690 C CA . PHE A 1 84 ? 8.329 3.673 -1.141 1.00 80.56 84 PHE A CA 1
ATOM 691 C C . PHE A 1 84 ? 8.749 4.834 -2.052 1.00 80.56 84 PHE A C 1
ATOM 693 O O . PHE A 1 84 ? 8.161 5.024 -3.108 1.00 80.56 84 PHE A O 1
ATOM 700 N N . SER A 1 85 ? 9.809 5.565 -1.683 1.00 82.31 85 SER A N 1
ATOM 701 C CA . SER A 1 85 ? 10.326 6.697 -2.464 1.00 82.31 85 SER A CA 1
ATOM 702 C C . SER A 1 85 ? 10.778 6.293 -3.868 1.00 82.31 85 SER A C 1
ATOM 704 O O . SER A 1 85 ? 10.510 7.005 -4.831 1.00 82.31 85 SER A O 1
ATOM 706 N N . VAL A 1 86 ? 11.403 5.119 -3.999 1.00 83.00 86 VAL A N 1
ATOM 707 C CA . VAL A 1 86 ? 11.783 4.546 -5.294 1.00 83.00 86 VAL A CA 1
ATOM 708 C C . VAL A 1 86 ? 10.552 4.257 -6.148 1.00 83.00 86 VAL A C 1
ATOM 710 O O . VAL A 1 86 ? 10.549 4.588 -7.330 1.00 83.00 86 VAL A O 1
ATOM 713 N N . LEU A 1 87 ? 9.497 3.689 -5.559 1.00 85.12 87 LEU A N 1
ATOM 714 C CA . LEU A 1 87 ? 8.255 3.403 -6.283 1.00 85.12 87 LEU A CA 1
ATOM 715 C C . LEU A 1 87 ? 7.535 4.677 -6.725 1.00 85.12 87 LEU A C 1
ATOM 717 O O . LEU A 1 87 ? 7.035 4.729 -7.840 1.00 85.12 87 LEU A O 1
ATOM 721 N N . VAL A 1 88 ? 7.529 5.710 -5.882 1.00 87.19 88 VAL A N 1
ATOM 722 C CA . VAL A 1 88 ? 6.963 7.025 -6.213 1.00 87.19 88 VAL A CA 1
ATOM 723 C C . VAL A 1 88 ? 7.723 7.674 -7.371 1.00 87.19 88 VAL A C 1
ATOM 725 O O . VAL A 1 88 ? 7.100 8.135 -8.321 1.00 87.19 88 VAL A O 1
ATOM 728 N N . LYS A 1 89 ? 9.063 7.673 -7.336 1.00 86.25 89 LYS A N 1
ATOM 729 C CA . LYS A 1 89 ? 9.869 8.190 -8.453 1.00 86.25 89 LYS A CA 1
ATOM 730 C C . LYS A 1 89 ? 9.648 7.399 -9.738 1.00 86.25 89 LYS A C 1
ATOM 732 O O . LYS A 1 89 ? 9.583 7.998 -10.799 1.00 86.25 89 LYS A O 1
ATOM 737 N N . LEU A 1 90 ? 9.511 6.077 -9.641 1.00 86.81 90 LEU A N 1
ATOM 738 C CA . LEU A 1 90 ? 9.224 5.223 -10.791 1.00 86.81 90 LEU A CA 1
ATOM 739 C C . LEU A 1 90 ? 7.838 5.513 -11.387 1.00 86.81 90 LEU A C 1
ATOM 741 O O . LEU A 1 90 ? 7.713 5.594 -12.601 1.00 86.81 90 LEU A O 1
ATOM 745 N N . ALA A 1 91 ? 6.820 5.703 -10.544 1.00 89.50 91 ALA A N 1
ATOM 746 C CA . ALA A 1 91 ? 5.474 6.100 -10.961 1.00 89.50 91 ALA A CA 1
ATOM 747 C C . ALA A 1 91 ? 5.485 7.433 -11.726 1.00 89.50 91 ALA A C 1
ATOM 749 O O . ALA A 1 91 ? 4.917 7.526 -12.812 1.00 89.50 91 ALA A O 1
ATOM 750 N N . LEU A 1 92 ? 6.199 8.433 -11.194 1.00 88.50 92 LEU A N 1
ATOM 751 C CA . LEU A 1 92 ? 6.394 9.735 -11.840 1.00 88.50 92 LEU A CA 1
ATOM 752 C C . LEU A 1 92 ? 7.098 9.608 -13.194 1.00 88.50 92 LEU A C 1
ATOM 754 O O . LEU A 1 92 ? 6.615 10.136 -14.188 1.00 88.50 92 LEU A O 1
ATOM 758 N N . GLU A 1 93 ? 8.216 8.884 -13.225 1.00 88.19 93 GLU A N 1
ATOM 759 C CA . GLU A 1 93 ? 9.042 8.705 -14.422 1.00 88.19 93 GLU A CA 1
ATOM 760 C C . GLU A 1 93 ? 8.277 8.012 -15.557 1.00 88.19 93 GLU A C 1
ATOM 762 O O . GLU A 1 93 ? 8.444 8.345 -16.726 1.00 88.19 93 GLU A O 1
ATOM 767 N N . LEU A 1 94 ? 7.422 7.048 -15.211 1.00 88.75 94 LEU A N 1
ATOM 768 C CA . LEU A 1 94 ? 6.626 6.295 -16.175 1.00 88.75 94 LEU A CA 1
ATOM 769 C C . LEU A 1 94 ? 5.280 6.945 -16.504 1.00 88.75 94 LEU A C 1
ATOM 771 O O . LEU A 1 94 ? 4.600 6.476 -17.414 1.00 88.75 94 LEU A O 1
ATOM 775 N N . ASN A 1 95 ? 4.878 7.976 -15.757 1.00 89.69 95 ASN A N 1
ATOM 776 C CA . ASN A 1 95 ? 3.527 8.534 -15.779 1.00 89.69 95 ASN A CA 1
ATOM 777 C C . ASN A 1 95 ? 2.435 7.451 -15.601 1.00 89.69 95 ASN A C 1
ATOM 779 O O . ASN A 1 95 ? 1.454 7.396 -16.343 1.00 89.69 95 ASN A O 1
ATOM 783 N N . ILE A 1 96 ? 2.635 6.559 -14.625 1.00 90.44 96 ILE A N 1
ATOM 784 C CA . ILE A 1 96 ? 1.716 5.468 -14.255 1.00 90.44 96 ILE A CA 1
ATOM 785 C C . ILE A 1 96 ? 1.400 5.587 -12.763 1.00 90.44 96 ILE A C 1
ATOM 787 O O . ILE A 1 96 ? 2.252 6.005 -11.980 1.00 90.44 96 ILE A O 1
ATOM 791 N N . SER A 1 97 ? 0.189 5.205 -12.347 1.00 89.81 97 SER A N 1
ATOM 792 C CA . SER A 1 97 ? -0.179 5.216 -10.930 1.00 89.81 97 SER A CA 1
ATOM 793 C C . SER A 1 97 ? 0.673 4.236 -10.111 1.00 89.81 97 SER A C 1
ATOM 795 O O . SER A 1 97 ? 1.144 3.196 -10.584 1.00 89.81 97 SER A O 1
ATOM 797 N N . LEU A 1 98 ? 0.879 4.561 -8.836 1.00 90.56 98 LEU A N 1
ATOM 798 C CA . LEU A 1 98 ? 1.600 3.679 -7.922 1.00 90.56 98 LEU A CA 1
ATOM 799 C C . LEU A 1 98 ? 0.841 2.356 -7.723 1.00 90.56 98 LEU A C 1
ATOM 801 O O . LEU A 1 98 ? 1.441 1.291 -7.571 1.00 90.56 98 LEU A O 1
ATOM 805 N N . GLU A 1 99 ? -0.482 2.443 -7.736 1.00 91.44 99 GLU A N 1
ATOM 806 C CA . GLU A 1 99 ? -1.447 1.361 -7.659 1.00 91.44 99 GLU A CA 1
ATOM 807 C C . GLU A 1 99 ? -1.288 0.394 -8.831 1.00 91.44 99 GLU A C 1
ATOM 809 O O . GLU A 1 99 ? -1.129 -0.805 -8.606 1.00 91.44 99 GLU A O 1
ATOM 814 N N . ASP A 1 100 ? -1.190 0.905 -10.058 1.00 92.12 100 ASP A N 1
ATOM 815 C CA . ASP A 1 100 ? -0.936 0.082 -11.237 1.00 92.12 100 ASP A CA 1
ATOM 816 C C . ASP A 1 100 ? 0.408 -0.640 -11.144 1.00 92.12 100 ASP A C 1
ATOM 818 O O . ASP A 1 100 ? 0.502 -1.823 -11.466 1.00 92.12 100 ASP A O 1
ATOM 822 N N . ILE A 1 101 ? 1.449 0.015 -10.627 1.00 90.56 101 ILE A N 1
ATOM 823 C CA . ILE A 1 101 ? 2.743 -0.646 -10.417 1.00 90.56 101 ILE A CA 1
ATOM 824 C C . ILE A 1 101 ? 2.611 -1.779 -9.388 1.00 90.56 101 ILE A C 1
ATOM 826 O O . ILE A 1 101 ? 3.082 -2.893 -9.627 1.00 90.56 101 ILE A O 1
ATOM 830 N N . ILE A 1 102 ? 1.986 -1.524 -8.235 1.00 90.38 102 ILE A N 1
ATOM 831 C CA . ILE A 1 102 ? 1.962 -2.461 -7.098 1.00 90.38 102 ILE A CA 1
ATOM 832 C C . ILE A 1 102 ? 0.928 -3.584 -7.281 1.00 90.38 102 ILE A C 1
ATOM 834 O O . ILE A 1 102 ? 1.217 -4.733 -6.939 1.00 90.38 102 ILE A O 1
ATOM 838 N N . TYR A 1 103 ? -0.264 -3.263 -7.780 1.00 91.12 103 TYR A N 1
ATOM 839 C CA . TYR A 1 103 ? -1.425 -4.155 -7.858 1.00 91.12 103 TYR A CA 1
ATOM 840 C C . TYR A 1 103 ? -1.833 -4.502 -9.293 1.00 91.12 103 TYR A C 1
ATOM 842 O O . TYR A 1 103 ? -2.487 -5.522 -9.481 1.00 91.12 103 TYR A O 1
ATOM 850 N N . GLY A 1 104 ? -1.413 -3.726 -10.296 1.00 91.44 104 GLY A N 1
ATOM 851 C CA . GLY A 1 104 ? -1.791 -3.937 -11.703 1.00 91.44 104 GLY A CA 1
ATOM 852 C C . GLY A 1 104 ? -3.140 -3.325 -12.084 1.00 91.44 104 GLY A C 1
ATOM 853 O O . GLY A 1 104 ? -3.597 -3.507 -13.209 1.00 91.44 104 GLY A O 1
ATOM 854 N N . THR A 1 105 ? -3.766 -2.621 -11.146 1.00 90.94 105 THR A N 1
ATOM 855 C CA . THR A 1 105 ? -5.054 -1.944 -11.274 1.00 90.94 105 THR A CA 1
ATOM 856 C C . THR A 1 105 ? -5.010 -0.683 -10.418 1.00 90.94 105 THR A C 1
ATOM 858 O O . THR A 1 105 ? -4.305 -0.656 -9.404 1.00 90.94 105 THR A O 1
ATOM 861 N N . ASP A 1 106 ? -5.766 0.335 -10.808 1.00 90.56 106 ASP A N 1
ATOM 862 C CA . ASP A 1 106 ? -6.023 1.547 -10.039 1.00 90.56 106 ASP A CA 1
ATOM 863 C C . ASP A 1 106 ? -7.422 1.536 -9.394 1.00 90.56 106 ASP A C 1
ATOM 865 O O . ASP A 1 106 ? -7.789 2.484 -8.708 1.00 90.56 106 ASP A O 1
ATOM 869 N N . ASP A 1 107 ? -8.191 0.449 -9.529 1.00 92.00 107 ASP A N 1
ATOM 870 C CA . ASP A 1 107 ? -9.475 0.286 -8.841 1.00 92.00 107 ASP A CA 1
ATOM 871 C C . ASP A 1 107 ? -9.265 0.176 -7.317 1.00 92.00 107 ASP A C 1
ATOM 873 O O . ASP A 1 107 ? -8.809 -0.846 -6.787 1.00 92.00 107 ASP A O 1
ATOM 877 N N . SER A 1 108 ? -9.629 1.235 -6.583 1.00 89.75 108 SER A N 1
ATOM 878 C CA . SER A 1 108 ? -9.473 1.304 -5.125 1.00 89.75 108 SER A CA 1
ATOM 879 C C . SER A 1 108 ? -10.187 0.182 -4.384 1.00 89.75 108 SER A C 1
ATOM 881 O O . SER A 1 108 ? -9.688 -0.280 -3.352 1.00 89.75 108 SER A O 1
ATOM 883 N N . VAL A 1 109 ? -11.342 -0.258 -4.882 1.00 93.38 109 VAL A N 1
ATOM 884 C CA . VAL A 1 109 ? -12.163 -1.289 -4.249 1.00 93.38 109 VAL A CA 1
ATOM 885 C C . VAL A 1 109 ? -11.509 -2.651 -4.433 1.00 93.38 109 VAL A C 1
ATOM 887 O O . VAL A 1 109 ? -11.426 -3.428 -3.478 1.00 93.38 109 VAL A O 1
ATOM 890 N N . GLU A 1 110 ? -11.004 -2.943 -5.631 1.00 94.56 110 GLU A N 1
ATOM 891 C CA . GLU A 1 110 ? -10.275 -4.184 -5.906 1.00 94.56 110 GLU A CA 1
ATOM 892 C C . GLU A 1 110 ? -9.001 -4.282 -5.053 1.00 94.56 110 GLU A C 1
ATOM 894 O O . GLU A 1 110 ? -8.759 -5.298 -4.389 1.00 94.56 110 GLU A O 1
ATOM 899 N N . ILE A 1 111 ? -8.237 -3.189 -4.973 1.00 93.00 111 ILE A N 1
ATOM 900 C CA . ILE A 1 111 ? -7.035 -3.091 -4.137 1.00 93.00 111 ILE A CA 1
ATOM 901 C C . ILE A 1 111 ? -7.376 -3.301 -2.658 1.00 93.00 111 ILE A C 1
ATOM 903 O O . ILE A 1 111 ? -6.661 -4.011 -1.941 1.00 93.00 111 ILE A O 1
ATOM 907 N N . ALA A 1 112 ? -8.463 -2.693 -2.179 1.00 93.31 112 ALA A N 1
ATOM 908 C CA . ALA A 1 112 ? -8.909 -2.822 -0.798 1.00 93.31 112 ALA A CA 1
ATOM 909 C C . ALA A 1 112 ? -9.277 -4.268 -0.451 1.00 93.31 112 ALA A C 1
ATOM 911 O O . ALA A 1 112 ? -8.825 -4.783 0.576 1.00 93.31 112 ALA A O 1
ATOM 912 N N . LYS A 1 113 ? -10.038 -4.939 -1.327 1.00 95.19 113 LYS A N 1
ATOM 913 C CA . LYS A 1 113 ? -10.401 -6.356 -1.185 1.00 95.19 113 LYS A CA 1
ATOM 914 C C . LYS A 1 113 ? -9.160 -7.240 -1.148 1.00 95.19 113 LYS A C 1
ATOM 916 O O . LYS A 1 113 ? -8.981 -7.993 -0.194 1.00 95.19 113 LYS A O 1
ATOM 921 N N . TYR A 1 114 ? -8.239 -7.065 -2.099 1.00 93.44 114 TYR A N 1
ATOM 922 C CA . TYR A 1 114 ? -6.974 -7.802 -2.114 1.00 93.44 114 TYR A CA 1
ATOM 923 C C . TYR A 1 114 ? -6.180 -7.608 -0.815 1.00 93.44 114 TYR A C 1
ATOM 925 O O . TYR A 1 114 ? -5.690 -8.578 -0.227 1.00 93.44 114 TYR A O 1
ATOM 933 N N . ASN A 1 115 ? -6.050 -6.361 -0.351 1.00 93.19 115 ASN A N 1
ATOM 934 C CA . ASN A 1 115 ? -5.302 -6.047 0.862 1.00 93.19 115 ASN A CA 1
ATOM 935 C C . ASN A 1 115 ? -5.946 -6.626 2.118 1.00 93.19 115 ASN A C 1
ATOM 937 O O . ASN A 1 115 ? -5.230 -7.063 3.020 1.00 93.19 115 ASN A O 1
ATOM 941 N N . TYR A 1 116 ? -7.274 -6.642 2.177 1.00 94.38 116 TYR A N 1
ATOM 942 C CA . TYR A 1 116 ? -8.022 -7.229 3.277 1.00 94.38 116 TYR A CA 1
ATOM 943 C C . TYR A 1 116 ? -7.876 -8.758 3.297 1.00 94.38 116 TYR A C 1
ATOM 945 O O . TYR A 1 116 ? -7.466 -9.330 4.313 1.00 94.38 116 TYR A O 1
ATOM 953 N N . ASP A 1 117 ? -8.103 -9.418 2.162 1.00 94.00 117 ASP A N 1
ATOM 954 C CA . ASP A 1 117 ? -8.034 -10.878 2.043 1.00 94.00 117 ASP A CA 1
ATOM 955 C C . ASP A 1 117 ? -6.639 -11.417 2.376 1.00 94.00 117 ASP A C 1
ATOM 957 O O . ASP A 1 117 ? -6.497 -12.483 2.981 1.00 94.00 117 ASP A O 1
ATOM 961 N N . ASN A 1 118 ? -5.600 -10.645 2.048 1.00 91.62 118 ASN A N 1
ATOM 962 C CA . ASN A 1 118 ? -4.204 -11.018 2.255 1.00 91.62 118 ASN A CA 1
ATOM 963 C C . ASN A 1 118 ? -3.554 -10.346 3.472 1.00 91.62 118 ASN A C 1
ATOM 965 O O . ASN A 1 118 ? -2.349 -10.511 3.659 1.00 91.62 118 ASN A O 1
ATOM 969 N N . TYR A 1 119 ? -4.305 -9.620 4.307 1.00 92.06 119 TYR A N 1
ATOM 970 C CA . TYR A 1 119 ? -3.777 -8.661 5.290 1.00 92.06 119 TYR A CA 1
ATOM 971 C C . TYR A 1 119 ? -2.615 -9.182 6.154 1.00 92.06 119 TYR A C 1
ATOM 973 O O . TYR A 1 119 ? -1.569 -8.544 6.303 1.00 92.06 119 TYR A O 1
ATOM 981 N N . GLU A 1 120 ? -2.773 -10.380 6.712 1.00 89.50 120 GLU A N 1
ATOM 982 C CA . GLU A 1 120 ? -1.786 -10.981 7.618 1.00 89.50 120 GLU A CA 1
ATOM 983 C C . GLU A 1 120 ? -0.539 -11.503 6.886 1.00 89.50 120 GLU A C 1
ATOM 985 O O . GLU A 1 120 ? 0.521 -11.668 7.492 1.00 89.50 120 GLU A O 1
ATOM 990 N N . ASN A 1 121 ? -0.650 -11.710 5.572 1.00 87.31 121 ASN A N 1
ATOM 991 C CA . ASN A 1 121 ? 0.386 -12.243 4.690 1.00 87.31 121 ASN A CA 1
ATOM 992 C C . ASN A 1 121 ? 0.860 -11.227 3.639 1.00 87.31 121 ASN A C 1
ATOM 994 O O . ASN A 1 121 ? 1.543 -11.616 2.686 1.00 87.31 121 ASN A O 1
ATOM 998 N N . LEU A 1 122 ? 0.520 -9.942 3.800 1.00 85.56 122 LEU A N 1
ATOM 999 C CA . LEU A 1 122 ? 0.918 -8.895 2.864 1.00 85.56 122 LEU A CA 1
ATOM 1000 C C . LEU A 1 122 ? 2.432 -8.876 2.679 1.00 85.56 122 LEU A C 1
ATOM 1002 O O . LEU A 1 122 ? 3.208 -8.986 3.636 1.00 85.56 122 LEU A O 1
ATOM 1006 N N . SER A 1 123 ? 2.850 -8.675 1.429 1.00 82.25 123 SER A N 1
ATOM 1007 C CA . SER A 1 123 ? 4.254 -8.419 1.142 1.00 82.25 123 SER A CA 1
ATOM 1008 C C . SER A 1 123 ? 4.702 -7.122 1.827 1.00 82.25 123 SER A C 1
ATOM 1010 O O . SER A 1 123 ? 3.895 -6.242 2.151 1.00 82.25 123 SER A O 1
ATOM 1012 N N . LYS A 1 124 ? 6.017 -6.970 2.018 1.00 80.62 124 LYS A N 1
ATOM 1013 C CA . LYS A 1 124 ? 6.603 -5.736 2.560 1.00 80.62 124 LYS A CA 1
ATOM 1014 C C . LYS A 1 124 ? 6.151 -4.501 1.767 1.00 80.62 124 LYS A C 1
ATOM 1016 O O . LYS A 1 124 ? 5.841 -3.487 2.379 1.00 80.62 124 LYS A O 1
ATOM 1021 N N . ILE A 1 125 ? 6.085 -4.601 0.437 1.00 82.75 125 ILE A N 1
ATOM 1022 C CA . ILE A 1 125 ? 5.714 -3.492 -0.454 1.00 82.75 125 ILE A CA 1
ATOM 1023 C C . ILE A 1 125 ? 4.242 -3.116 -0.264 1.00 82.75 125 ILE A C 1
ATOM 1025 O O . ILE A 1 125 ? 3.951 -1.950 -0.008 1.00 82.75 125 ILE A O 1
ATOM 1029 N N . ASN A 1 126 ? 3.330 -4.097 -0.279 1.00 86.62 126 ASN A N 1
ATOM 1030 C CA . ASN A 1 126 ? 1.903 -3.838 -0.040 1.00 86.62 126 ASN A CA 1
ATOM 1031 C C . ASN A 1 126 ? 1.675 -3.213 1.343 1.00 86.62 126 ASN A C 1
ATOM 1033 O O . ASN A 1 126 ? 0.899 -2.273 1.488 1.00 86.62 126 ASN A O 1
ATOM 1037 N N . ARG A 1 127 ? 2.398 -3.690 2.365 1.00 85.69 127 ARG A N 1
ATOM 1038 C CA . ARG A 1 127 ? 2.291 -3.142 3.720 1.00 85.69 127 ARG A CA 1
ATOM 1039 C C . ARG A 1 127 ? 2.804 -1.707 3.815 1.00 85.69 127 ARG A C 1
ATOM 1041 O O . ARG A 1 127 ? 2.185 -0.906 4.505 1.00 85.69 127 ARG A O 1
ATOM 1048 N N . ILE A 1 128 ? 3.915 -1.388 3.149 1.00 82.00 128 ILE A N 1
ATOM 1049 C CA . ILE A 1 128 ? 4.442 -0.018 3.083 1.00 82.00 128 ILE A CA 1
ATOM 1050 C C . ILE A 1 128 ? 3.418 0.901 2.417 1.00 82.00 128 ILE A C 1
ATOM 1052 O O . ILE A 1 128 ? 3.079 1.925 3.000 1.00 82.00 128 ILE A O 1
ATOM 1056 N N . TYR A 1 129 ? 2.879 0.504 1.260 1.00 87.06 129 TYR A N 1
ATOM 1057 C CA . TYR A 1 129 ? 1.820 1.250 0.580 1.00 87.06 129 TYR A CA 1
ATOM 1058 C C . TYR A 1 129 ? 0.631 1.513 1.511 1.00 87.06 129 TYR A C 1
ATOM 1060 O O . TYR A 1 129 ? 0.203 2.652 1.666 1.00 87.06 129 TYR A O 1
ATOM 1068 N N . LEU A 1 130 ? 0.152 0.475 2.203 1.00 87.38 130 LEU A N 1
ATOM 1069 C CA . LEU A 1 130 ? -0.985 0.590 3.109 1.00 87.38 130 LEU A CA 1
ATOM 1070 C C . LEU A 1 130 ? -0.703 1.555 4.273 1.00 87.38 130 LEU A C 1
ATOM 1072 O O . LEU A 1 130 ? -1.545 2.387 4.598 1.00 87.38 130 LEU A O 1
ATOM 1076 N N . VAL A 1 131 ? 0.487 1.483 4.882 1.00 85.94 131 VAL A N 1
ATOM 1077 C CA . VAL A 1 131 ? 0.909 2.416 5.942 1.00 85.94 131 VAL A CA 1
ATOM 1078 C C . VAL A 1 131 ? 0.937 3.856 5.431 1.00 85.94 131 VAL A C 1
ATOM 1080 O O . VAL A 1 131 ? 0.394 4.738 6.093 1.00 85.94 131 VAL A O 1
ATOM 1083 N N . GLU A 1 132 ? 1.550 4.101 4.274 1.00 84.12 132 GLU A N 1
ATOM 1084 C CA . GLU A 1 132 ? 1.656 5.446 3.698 1.00 84.12 132 GLU A CA 1
ATOM 1085 C C . GLU A 1 132 ? 0.286 6.008 3.297 1.00 84.12 132 GLU A C 1
ATOM 1087 O O . GLU A 1 132 ? -0.009 7.170 3.584 1.00 84.12 132 GLU A O 1
ATOM 1092 N N . ASN A 1 133 ? -0.606 5.175 2.753 1.00 82.00 133 ASN A N 1
ATOM 1093 C CA . ASN A 1 133 ? -1.995 5.553 2.501 1.00 82.00 133 ASN A CA 1
ATOM 1094 C C . ASN A 1 133 ? -2.708 5.978 3.797 1.00 82.00 133 ASN A C 1
ATOM 1096 O O . ASN A 1 133 ? -3.317 7.048 3.869 1.00 82.00 133 ASN A O 1
ATOM 1100 N N . PHE A 1 134 ? -2.614 5.175 4.858 1.00 81.88 134 PHE A N 1
ATOM 1101 C CA . PHE A 1 134 ? -3.278 5.498 6.118 1.00 81.88 134 PHE A CA 1
ATOM 1102 C C . PHE A 1 134 ? -2.705 6.735 6.815 1.00 81.88 134 PHE A C 1
ATOM 1104 O O . PHE A 1 134 ? -3.473 7.483 7.423 1.00 81.88 134 PHE A O 1
ATOM 1111 N N . LYS A 1 135 ? -1.393 6.977 6.699 1.00 78.94 135 LYS A N 1
ATOM 1112 C CA . LYS A 1 135 ? -0.754 8.222 7.148 1.00 78.94 135 LYS A CA 1
ATOM 1113 C C . LYS A 1 135 ? -1.345 9.433 6.433 1.00 78.94 135 LYS A C 1
ATOM 1115 O O . LYS A 1 135 ? -1.833 10.347 7.090 1.00 78.94 135 LYS A O 1
ATOM 1120 N N . ARG A 1 136 ? -1.351 9.412 5.095 1.00 78.38 136 ARG A N 1
ATOM 1121 C CA . ARG A 1 136 ? -1.812 10.534 4.261 1.00 78.38 136 ARG A CA 1
ATOM 1122 C C . ARG A 1 136 ? -3.299 10.824 4.449 1.00 78.38 136 ARG A C 1
ATOM 1124 O O . ARG A 1 136 ? -3.695 11.968 4.644 1.00 78.38 136 ARG A O 1
ATOM 1131 N N . THR A 1 137 ? -4.133 9.787 4.434 1.00 79.38 137 THR A N 1
ATOM 1132 C CA . THR A 1 137 ? -5.596 9.941 4.532 1.00 79.38 137 THR A CA 1
ATOM 1133 C C . THR A 1 137 ? -6.088 10.163 5.960 1.00 79.38 137 THR A C 1
ATOM 1135 O O . THR A 1 137 ? -7.225 10.604 6.161 1.00 79.38 137 THR A O 1
ATOM 1138 N N . LYS A 1 138 ? -5.272 9.813 6.965 1.00 79.44 138 LYS A N 1
ATOM 1139 C CA . LYS A 1 138 ? -5.660 9.746 8.384 1.00 79.44 138 LYS A CA 1
ATOM 1140 C C . LYS A 1 138 ? -6.933 8.911 8.603 1.00 79.44 138 LYS A C 1
ATOM 1142 O O . LYS A 1 138 ? -7.666 9.133 9.570 1.00 79.44 138 LYS A O 1
ATOM 1147 N N . LYS A 1 139 ? -7.229 7.958 7.706 1.00 82.25 139 LYS A N 1
ATOM 1148 C CA . LYS A 1 139 ? -8.525 7.259 7.651 1.00 82.25 139 LYS A CA 1
ATOM 1149 C C . LYS A 1 139 ? -8.825 6.487 8.937 1.00 82.25 139 LYS A C 1
ATOM 1151 O O . L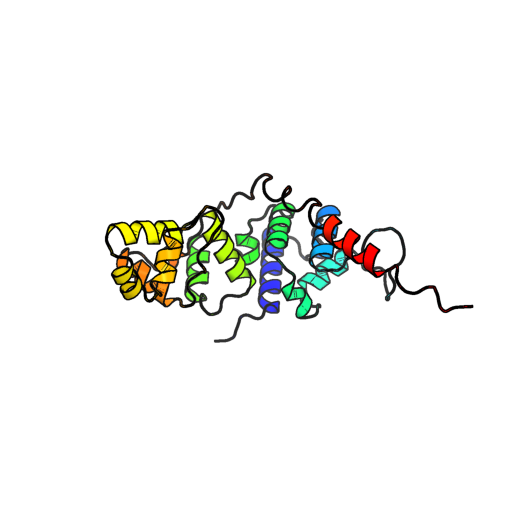YS A 1 139 ? -9.908 6.651 9.495 1.00 82.25 139 LYS A O 1
ATOM 1156 N N . LEU A 1 140 ? -7.853 5.737 9.470 1.00 83.50 140 LEU A N 1
ATOM 1157 C CA . LEU A 1 140 ? -8.017 5.032 10.750 1.00 83.50 140 LEU A CA 1
ATOM 1158 C C . LEU A 1 140 ? -8.255 5.992 11.916 1.00 83.50 140 LEU A C 1
ATOM 1160 O O . LEU A 1 140 ? -9.163 5.756 12.706 1.00 83.50 140 LEU A O 1
ATOM 1164 N N . ASN A 1 141 ? -7.508 7.096 12.002 1.00 83.62 141 ASN A N 1
ATOM 1165 C CA . ASN A 1 141 ? -7.698 8.088 13.064 1.00 83.62 141 ASN A CA 1
ATOM 1166 C C . ASN A 1 141 ? -9.120 8.661 13.021 1.00 83.62 141 ASN A C 1
ATOM 1168 O O . ASN A 1 141 ? -9.800 8.695 14.041 1.00 83.62 141 ASN A O 1
ATOM 1172 N N . ARG A 1 142 ? -9.601 9.051 11.832 1.00 83.75 142 ARG A N 1
ATOM 1173 C CA . ARG A 1 142 ? -10.964 9.576 11.637 1.00 83.75 142 ARG A CA 1
ATOM 1174 C C . ARG A 1 142 ? -12.028 8.565 12.059 1.00 83.75 142 ARG A C 1
ATOM 1176 O O . ARG A 1 142 ? -12.985 8.939 12.735 1.00 83.75 142 ARG A O 1
ATOM 1183 N N . ILE A 1 143 ? -11.840 7.292 11.706 1.00 86.94 143 ILE A N 1
ATOM 1184 C CA . ILE A 1 143 ? -12.724 6.204 12.134 1.00 86.94 143 ILE A CA 1
ATOM 1185 C C . ILE A 1 143 ? -12.728 6.086 13.661 1.00 86.94 143 ILE A C 1
ATOM 1187 O O . ILE A 1 143 ? -13.794 6.142 14.269 1.00 86.94 143 ILE A O 1
ATOM 1191 N N . PHE A 1 144 ? -11.561 5.987 14.301 1.00 85.69 144 PHE A N 1
ATOM 1192 C CA . PHE A 1 144 ? -11.481 5.847 15.755 1.00 85.69 144 PHE A CA 1
ATOM 1193 C C . PHE A 1 144 ? -12.040 7.066 16.498 1.00 85.69 144 PHE A C 1
ATOM 1195 O O . PHE A 1 144 ? -12.770 6.885 17.466 1.00 85.69 144 PHE A O 1
ATOM 1202 N N . ILE A 1 145 ? -11.786 8.292 16.032 1.00 83.38 145 ILE A N 1
ATOM 1203 C CA . ILE A 1 145 ? -12.372 9.520 16.600 1.00 83.38 145 ILE A CA 1
ATOM 1204 C C . ILE A 1 145 ? -13.904 9.487 16.499 1.00 83.38 145 ILE A C 1
ATOM 1206 O O . ILE A 1 145 ? -14.596 9.765 17.482 1.00 83.38 145 ILE A O 1
ATOM 1210 N N . LYS A 1 146 ? -14.449 9.083 15.343 1.00 84.56 146 LYS A N 1
ATOM 1211 C CA . LYS A 1 146 ? -15.899 8.926 15.157 1.00 84.56 146 LYS A CA 1
ATOM 1212 C C . LYS A 1 146 ? -16.471 7.883 16.119 1.00 84.56 146 LYS A C 1
ATOM 1214 O O . LYS A 1 146 ? -17.478 8.140 16.771 1.00 84.56 146 LYS A O 1
ATOM 1219 N N . LEU A 1 147 ? -15.817 6.733 16.264 1.00 84.19 147 LEU A N 1
ATOM 1220 C CA . LEU A 1 147 ? -16.255 5.674 17.178 1.00 84.19 147 LEU A CA 1
ATOM 1221 C C . LEU A 1 147 ? -16.185 6.103 18.651 1.00 84.19 147 LEU A C 1
ATOM 1223 O O . LEU A 1 147 ? -17.085 5.782 19.428 1.00 84.19 147 LEU A O 1
ATOM 1227 N N . LEU A 1 148 ? -15.164 6.875 19.028 1.00 84.31 148 LEU A N 1
ATOM 1228 C CA . LEU A 1 148 ? -14.999 7.444 20.370 1.00 84.31 148 LEU A CA 1
ATOM 1229 C C . LEU A 1 148 ? -16.042 8.515 20.719 1.00 84.31 148 LEU A C 1
ATOM 1231 O O . LEU A 1 148 ? -16.169 8.870 21.887 1.00 84.31 148 LEU A O 1
ATOM 1235 N N . THR A 1 149 ? -16.813 9.011 19.746 1.00 83.19 149 THR A N 1
ATOM 1236 C CA . THR A 1 149 ? -17.946 9.918 20.017 1.00 83.19 149 THR A CA 1
ATOM 1237 C C . THR A 1 149 ? -19.084 9.195 20.746 1.00 83.19 149 THR A C 1
ATOM 1239 O O . THR A 1 149 ? -19.838 9.820 21.486 1.00 83.19 149 THR A O 1
ATOM 1242 N N . TYR A 1 150 ? -19.182 7.872 20.580 1.00 87.12 150 TYR A N 1
ATOM 1243 C CA . TYR A 1 150 ? -20.273 7.055 21.122 1.00 87.12 150 TYR A CA 1
ATOM 1244 C C . TYR A 1 150 ? -19.800 5.967 22.091 1.00 87.12 150 TYR A C 1
ATOM 1246 O O . TYR A 1 150 ? -20.623 5.267 22.668 1.00 87.12 150 TYR A O 1
ATOM 1254 N N . ASN A 1 151 ? -18.486 5.795 22.258 1.00 87.19 151 ASN A N 1
ATOM 1255 C CA . ASN A 1 151 ? -17.894 4.743 23.079 1.00 87.19 151 ASN A CA 1
ATOM 1256 C C . ASN A 1 151 ? -16.778 5.327 23.945 1.00 87.19 151 ASN A C 1
ATOM 1258 O O . ASN A 1 151 ? -15.975 6.139 23.482 1.00 87.19 151 ASN A O 1
ATOM 1262 N N . SER A 1 152 ? -16.652 4.847 25.182 1.00 91.94 152 SER A N 1
ATOM 1263 C CA . SER A 1 152 ? -15.451 5.141 25.974 1.00 91.94 152 SER A CA 1
ATOM 1264 C C . SER A 1 152 ? -14.210 4.458 25.372 1.00 91.94 152 SER A C 1
ATOM 1266 O O . SER A 1 152 ? -14.321 3.443 24.686 1.00 91.94 152 SER A O 1
ATOM 1268 N N . ILE A 1 153 ? -13.000 4.951 25.679 1.00 90.75 153 ILE A N 1
ATOM 1269 C CA . ILE A 1 153 ? -11.739 4.311 25.235 1.00 90.75 153 ILE A CA 1
ATOM 1270 C C . ILE A 1 153 ? -11.691 2.833 25.642 1.00 90.75 153 ILE A C 1
ATOM 1272 O O . ILE A 1 153 ? -11.237 1.992 24.870 1.00 90.75 153 ILE A O 1
ATOM 1276 N N . ARG A 1 154 ? -12.154 2.513 26.857 1.00 93.94 154 ARG A N 1
ATOM 1277 C CA . ARG A 1 154 ? -12.188 1.139 27.366 1.00 93.94 154 ARG A CA 1
ATOM 1278 C C . ARG A 1 154 ? -13.149 0.269 26.561 1.00 93.94 154 ARG A C 1
ATOM 1280 O O . ARG A 1 154 ? -12.755 -0.806 26.131 1.00 93.94 154 ARG A O 1
ATOM 1287 N N . GLU A 1 155 ? -14.375 0.741 26.377 1.00 93.81 155 GLU A N 1
ATOM 1288 C CA . GLU A 1 155 ? -15.419 0.009 25.660 1.00 93.81 155 GLU A CA 1
ATOM 1289 C C . GLU A 1 155 ? -15.019 -0.239 24.205 1.00 93.81 155 GLU A C 1
ATOM 1291 O O . GLU A 1 155 ? -15.136 -1.355 23.709 1.00 93.81 155 GLU A O 1
ATOM 1296 N N . LEU A 1 156 ? -14.478 0.779 23.533 1.00 91.44 156 LEU A N 1
ATOM 1297 C CA . LEU A 1 156 ? -14.038 0.645 22.152 1.00 91.44 156 LEU A CA 1
ATOM 1298 C C . LEU A 1 156 ? -12.851 -0.315 22.014 1.00 91.44 156 LEU A C 1
ATOM 1300 O O . LEU A 1 156 ? -12.815 -1.113 21.083 1.00 91.44 156 LEU A O 1
ATOM 1304 N N . ALA A 1 157 ? -11.897 -0.262 22.947 1.00 92.25 157 ALA A N 1
ATOM 1305 C CA . ALA A 1 157 ? -10.770 -1.192 22.995 1.00 92.25 157 ALA A CA 1
ATOM 1306 C C . ALA A 1 157 ? -11.243 -2.650 23.114 1.00 92.25 157 ALA A C 1
ATOM 1308 O O . ALA A 1 157 ? -10.753 -3.511 22.383 1.00 92.25 157 ALA A O 1
ATOM 1309 N N . GLU A 1 158 ? -12.223 -2.905 23.986 1.00 94.38 158 GLU A N 1
ATOM 1310 C CA . GLU A 1 158 ? -12.835 -4.225 24.169 1.00 94.38 158 GLU A CA 1
ATOM 1311 C C . GLU A 1 158 ? -13.600 -4.670 22.908 1.00 94.38 158 GLU A C 1
ATOM 1313 O O . GLU A 1 158 ? -13.362 -5.774 22.427 1.00 94.38 158 GLU A O 1
ATOM 1318 N N . LYS A 1 159 ? -14.434 -3.803 22.310 1.00 93.31 159 LYS A N 1
ATOM 1319 C CA . LYS A 1 159 ? -15.207 -4.121 21.091 1.00 93.31 159 LYS A CA 1
ATOM 1320 C C . LYS A 1 159 ? -14.333 -4.401 19.869 1.00 93.31 159 LYS A C 1
ATOM 1322 O O . LYS A 1 159 ? -14.666 -5.258 19.065 1.00 93.31 159 LYS A O 1
ATOM 1327 N N . VAL A 1 160 ? -13.239 -3.658 19.707 1.00 92.06 160 VAL A N 1
ATOM 1328 C CA . VAL A 1 160 ? -12.370 -3.737 18.521 1.00 92.06 160 VAL A CA 1
ATOM 1329 C C . VAL A 1 160 ? -11.258 -4.785 18.683 1.00 92.06 160 VAL A C 1
ATOM 1331 O O . VAL A 1 160 ? -10.685 -5.240 17.693 1.00 92.06 160 VAL A O 1
ATOM 1334 N N . GLY A 1 161 ? -10.953 -5.201 19.915 1.00 91.94 161 GLY A N 1
ATOM 1335 C CA . GLY A 1 161 ? -9.874 -6.151 20.199 1.00 91.94 161 GLY A CA 1
ATOM 1336 C C . GLY A 1 161 ? -8.482 -5.507 20.190 1.00 91.94 161 GLY A C 1
ATOM 1337 O O . GLY A 1 161 ? -7.502 -6.123 19.767 1.00 91.94 161 GLY A O 1
ATOM 1338 N N . LEU A 1 162 ? -8.379 -4.253 20.642 1.00 90.06 162 LEU A N 1
ATOM 1339 C CA . LEU A 1 162 ? -7.120 -3.508 20.755 1.00 90.06 162 LEU A CA 1
ATOM 1340 C C . LEU A 1 162 ? -6.815 -3.133 22.209 1.00 90.06 162 LEU A C 1
ATOM 1342 O O . LEU A 1 162 ? -7.692 -3.067 23.063 1.00 90.06 162 LEU A O 1
ATOM 1346 N N . GLY A 1 163 ? -5.548 -2.836 22.504 1.00 89.75 163 GLY A N 1
ATOM 1347 C CA . GLY A 1 163 ? -5.172 -2.283 23.805 1.00 89.75 163 GLY A CA 1
ATOM 1348 C C . GLY A 1 163 ? -5.699 -0.854 23.983 1.00 89.75 163 GLY A C 1
ATOM 1349 O O . GLY A 1 163 ? -5.706 -0.066 23.036 1.00 89.75 163 GLY A O 1
ATOM 1350 N N . ARG A 1 164 ? -6.063 -0.477 25.217 1.00 90.19 164 ARG A N 1
ATOM 1351 C CA . ARG A 1 164 ? -6.527 0.890 25.546 1.00 90.19 164 ARG A CA 1
ATOM 1352 C C . ARG A 1 164 ? -5.540 1.966 25.095 1.00 90.19 164 ARG A C 1
ATOM 1354 O O . ARG A 1 164 ? -5.958 2.992 24.572 1.00 90.19 164 ARG A O 1
ATOM 1361 N N . GLN A 1 165 ? -4.240 1.702 25.249 1.00 87.00 165 GLN A N 1
ATOM 1362 C CA . GLN A 1 165 ? -3.190 2.615 24.799 1.00 87.00 165 GLN A CA 1
ATOM 1363 C C . GLN A 1 165 ? -3.198 2.794 23.278 1.00 87.00 165 GLN A C 1
ATOM 1365 O O . GLN A 1 165 ? -3.001 3.902 22.802 1.00 87.00 165 GLN A O 1
ATOM 1370 N N . SER A 1 166 ? -3.467 1.739 22.502 1.00 85.81 166 SER A N 1
ATOM 1371 C CA . SER A 1 166 ? -3.561 1.844 21.042 1.00 85.81 166 SER A CA 1
ATOM 1372 C C . SER A 1 166 ? -4.717 2.754 20.628 1.00 85.81 166 SER A C 1
ATOM 1374 O O . SER A 1 166 ? -4.523 3.628 19.791 1.00 85.81 166 SER A O 1
ATOM 1376 N N . ILE A 1 167 ? -5.888 2.607 21.259 1.00 86.44 167 ILE A N 1
ATOM 1377 C CA . ILE A 1 167 ? -7.046 3.485 21.028 1.00 86.44 167 ILE A CA 1
ATOM 1378 C C . ILE A 1 167 ? -6.748 4.930 21.454 1.00 86.44 167 ILE A C 1
ATOM 1380 O O . ILE A 1 167 ? -7.064 5.865 20.723 1.00 86.44 167 ILE A O 1
ATOM 1384 N N . ALA A 1 168 ? -6.109 5.121 22.611 1.00 83.31 168 ALA A N 1
ATOM 1385 C CA . ALA A 1 168 ? -5.706 6.442 23.089 1.00 83.31 168 ALA A CA 1
ATOM 1386 C C . ALA A 1 168 ? -4.695 7.110 22.146 1.00 83.31 168 ALA A C 1
ATOM 1388 O O . ALA A 1 168 ? -4.804 8.307 21.895 1.00 83.31 168 ALA A O 1
ATOM 1389 N N . ASN A 1 169 ? -3.767 6.334 21.577 1.00 82.31 169 ASN A N 1
ATOM 1390 C CA . ASN A 1 169 ? -2.846 6.833 20.568 1.00 82.31 169 ASN A CA 1
ATOM 1391 C C . ASN A 1 169 ? -3.640 7.357 19.375 1.00 82.31 169 ASN A C 1
ATOM 1393 O O . ASN A 1 169 ? -3.485 8.523 19.081 1.00 82.31 169 ASN A O 1
ATOM 1397 N N . TYR A 1 170 ? -4.572 6.595 18.786 1.00 78.19 170 TYR A N 1
ATOM 1398 C CA . TYR A 1 170 ? -5.390 7.071 17.653 1.00 78.19 170 TYR A CA 1
ATOM 1399 C C . TYR A 1 170 ? -6.170 8.375 17.913 1.00 78.19 170 TYR A C 1
ATOM 1401 O O . TYR A 1 170 ? -6.477 9.089 16.959 1.00 78.19 170 TYR A O 1
ATOM 1409 N N . LYS A 1 171 ? -6.478 8.695 19.177 1.00 75.88 171 LYS A N 1
ATOM 1410 C CA . LYS A 1 171 ? -7.131 9.950 19.579 1.00 75.88 171 LYS A CA 1
ATOM 1411 C C . LYS A 1 171 ? -6.176 11.153 19.589 1.00 75.88 171 LYS A C 1
ATOM 1413 O O . LYS A 1 171 ? -6.611 12.258 19.290 1.00 75.88 171 LYS A O 1
ATOM 1418 N N . ASN A 1 172 ? -4.916 10.945 19.967 1.00 69.94 172 ASN A N 1
ATOM 1419 C CA . ASN A 1 172 ? -3.975 12.006 20.346 1.00 69.94 172 ASN A CA 1
ATOM 1420 C C . ASN A 1 172 ? -2.897 12.284 19.284 1.00 69.94 172 ASN A C 1
ATOM 1422 O O . ASN A 1 172 ? -1.849 12.824 19.621 1.00 69.94 172 ASN A O 1
ATOM 1426 N N . LEU A 1 173 ? -3.086 11.853 18.035 1.00 61.66 173 LEU A N 1
ATOM 1427 C CA . LEU A 1 173 ? -2.027 11.978 17.036 1.00 61.66 173 LEU A CA 1
ATOM 1428 C C . LEU A 1 173 ? -1.972 13.390 16.454 1.00 61.66 173 LEU A C 1
ATOM 1430 O O . LEU A 1 173 ? -2.859 13.787 15.696 1.00 61.66 173 LEU A O 1
ATOM 1434 N N . ASP A 1 174 ? -0.878 14.083 16.768 1.00 55.06 174 ASP A N 1
ATOM 1435 C CA . ASP A 1 174 ? -0.348 15.212 16.005 1.00 55.06 174 ASP A CA 1
ATOM 1436 C C . ASP A 1 174 ? -0.067 14.770 14.560 1.00 55.06 174 ASP A C 1
ATOM 1438 O O . ASP A 1 174 ? 0.167 13.581 14.308 1.00 55.06 174 ASP A O 1
ATOM 1442 N N . ASP A 1 175 ? -0.034 15.717 13.619 1.00 50.09 175 ASP A N 1
ATOM 1443 C CA . ASP A 1 175 ? 0.003 15.477 12.166 1.00 50.09 175 ASP A CA 1
ATOM 1444 C C . ASP A 1 175 ? 1.092 14.504 11.665 1.00 50.09 175 ASP A C 1
ATOM 1446 O O . ASP A 1 175 ? 0.918 13.906 10.604 1.00 50.09 175 ASP A O 1
ATOM 1450 N N . ASN A 1 176 ? 2.145 14.260 12.453 1.00 51.12 176 ASN A N 1
ATOM 1451 C CA . ASN A 1 176 ? 3.277 13.392 12.105 1.00 51.12 176 ASN A CA 1
ATOM 1452 C C . ASN A 1 176 ? 3.297 12.027 12.807 1.00 51.12 176 ASN A C 1
ATOM 1454 O O . ASN A 1 176 ? 4.175 11.198 12.553 1.00 51.12 176 ASN A O 1
ATOM 1458 N N . SER A 1 177 ? 2.350 11.764 13.699 1.00 54.72 177 SER A N 1
ATOM 1459 C CA . SER A 1 177 ? 2.308 10.519 14.454 1.00 54.72 177 SER A CA 1
ATOM 1460 C C . SER A 1 177 ? 1.223 9.622 13.867 1.00 54.72 177 SER A C 1
ATOM 1462 O O . SER A 1 177 ? 0.040 9.923 13.892 1.00 54.72 177 SER A O 1
ATOM 1464 N N . PHE A 1 178 ? 1.613 8.501 13.272 1.00 56.00 178 PHE A N 1
ATOM 1465 C CA . PHE A 1 178 ? 0.661 7.496 12.816 1.00 56.00 178 PHE A CA 1
ATOM 1466 C C . PHE A 1 178 ? 0.626 6.345 13.812 1.00 56.00 178 PHE A C 1
ATOM 1468 O O . PHE A 1 178 ? 1.659 5.751 14.131 1.00 56.00 178 PHE A O 1
ATOM 1475 N N . GLY A 1 179 ? -0.572 6.025 14.304 1.00 59.28 179 GLY A N 1
ATOM 1476 C CA . GLY A 1 179 ? -0.801 4.834 15.108 1.00 59.28 179 GLY A CA 1
ATOM 1477 C C . GLY A 1 179 ? -0.445 3.602 14.283 1.00 59.28 179 GLY A C 1
ATOM 1478 O O . GLY A 1 179 ? -0.812 3.502 13.120 1.00 59.28 179 GLY A O 1
ATOM 1479 N N . THR A 1 180 ? 0.311 2.664 14.849 1.00 73.25 180 THR A N 1
ATOM 1480 C CA . THR A 1 180 ? 0.717 1.458 14.117 1.00 73.25 180 THR A CA 1
ATOM 1481 C C . THR A 1 180 ? -0.511 0.701 13.612 1.00 73.25 180 THR A C 1
ATOM 1483 O O . THR A 1 180 ? -1.437 0.463 14.391 1.00 73.25 180 THR A O 1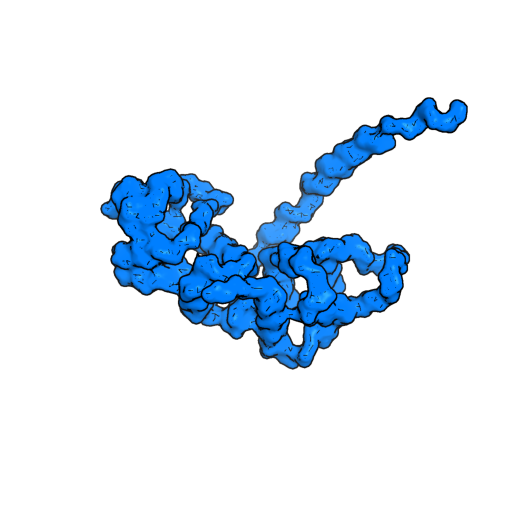
ATOM 1486 N N . LEU A 1 181 ? -0.490 0.270 12.343 1.00 82.50 181 LEU A N 1
ATOM 1487 C CA . LEU A 1 181 ? -1.560 -0.556 11.786 1.00 82.50 181 LEU A CA 1
ATOM 1488 C C . LEU A 1 181 ? -1.883 -1.742 12.705 1.00 82.50 181 LEU A C 1
ATOM 1490 O O . LEU A 1 181 ? -0.948 -2.384 13.210 1.00 82.50 181 LEU A O 1
ATOM 1494 N N . PRO A 1 182 ? -3.174 -2.079 12.883 1.00 87.56 182 PRO A N 1
ATOM 1495 C CA . PRO A 1 182 ? -3.566 -3.285 13.594 1.00 87.56 182 PRO A CA 1
ATOM 1496 C C . PRO A 1 182 ? -2.810 -4.510 13.078 1.00 87.56 182 PRO A C 1
ATOM 1498 O O . PRO A 1 182 ? -2.616 -4.674 11.879 1.00 87.56 182 PRO A O 1
ATOM 1501 N N . ARG A 1 183 ? -2.336 -5.390 13.961 1.00 85.31 183 ARG A N 1
ATOM 1502 C CA . ARG A 1 183 ? -1.582 -6.573 13.508 1.00 85.31 183 ARG A CA 1
ATOM 1503 C C . ARG A 1 183 ? -2.473 -7.665 12.927 1.00 85.31 183 ARG A C 1
ATOM 1505 O O . ARG A 1 183 ? -2.015 -8.383 12.048 1.00 85.31 183 ARG A O 1
ATOM 1512 N N . LYS A 1 184 ? -3.692 -7.785 13.447 1.00 91.12 184 LYS A N 1
ATOM 1513 C CA . LYS A 1 184 ? -4.665 -8.817 13.090 1.00 91.12 184 LYS A CA 1
ATOM 1514 C C . LYS A 1 184 ? -5.736 -8.237 12.183 1.00 91.12 184 LYS A C 1
ATOM 1516 O O . LYS A 1 184 ? -6.166 -7.107 12.418 1.00 91.12 184 LYS A O 1
ATOM 1521 N N . ARG A 1 185 ? -6.192 -9.032 11.213 1.00 92.88 185 ARG A N 1
ATOM 1522 C CA . ARG A 1 185 ? -7.299 -8.640 10.330 1.00 92.88 185 ARG A CA 1
ATOM 1523 C C . ARG A 1 185 ? -8.617 -8.460 11.093 1.00 92.88 185 ARG A C 1
ATOM 1525 O O . ARG A 1 185 ? -9.343 -7.517 10.817 1.00 92.88 185 ARG A O 1
ATOM 1532 N N . GLU A 1 186 ? -8.837 -9.284 12.116 1.00 95.19 186 GLU A N 1
ATOM 1533 C CA . GLU A 1 186 ? -10.017 -9.278 13.003 1.00 95.19 186 GLU A CA 1
ATOM 1534 C C . GLU A 1 186 ? -10.365 -7.888 13.569 1.00 95.19 186 GLU A C 1
ATOM 1536 O O . GLU A 1 186 ? -11.524 -7.562 13.802 1.00 95.19 186 GLU A O 1
ATOM 1541 N N . VAL A 1 187 ? -9.364 -7.023 13.746 1.00 93.44 187 VAL A N 1
ATOM 1542 C CA . VAL A 1 187 ? -9.579 -5.643 14.195 1.00 93.44 187 VAL A CA 1
ATOM 1543 C C . VAL A 1 187 ? -10.424 -4.847 13.195 1.00 93.44 187 VAL A C 1
ATOM 1545 O O . VAL A 1 187 ? -11.283 -4.073 13.609 1.00 93.44 187 VAL A O 1
ATOM 1548 N N . PHE A 1 188 ? -10.202 -5.031 11.892 1.00 94.25 188 PHE A N 1
ATOM 1549 C CA . PHE A 1 188 ? -11.010 -4.384 10.856 1.00 94.25 188 PHE A CA 1
ATOM 1550 C C . PHE A 1 188 ? -12.419 -4.968 10.813 1.00 94.25 188 PHE A C 1
ATOM 1552 O O . PHE A 1 188 ? -13.363 -4.199 10.683 1.00 94.25 188 PHE A O 1
ATOM 1559 N N . ASP A 1 189 ? -12.568 -6.279 11.018 1.00 96.00 189 ASP A N 1
ATOM 1560 C CA . ASP A 1 189 ? -13.872 -6.958 11.071 1.00 96.00 189 ASP A CA 1
ATOM 1561 C C . ASP A 1 189 ? -14.744 -6.362 12.178 1.00 96.00 189 ASP A C 1
ATOM 1563 O O . ASP A 1 189 ? -15.884 -5.957 11.951 1.00 96.00 189 ASP A O 1
ATOM 1567 N N . ASN A 1 190 ? -14.165 -6.207 13.368 1.00 95.25 190 ASN A N 1
ATOM 1568 C CA . ASN A 1 190 ? -14.854 -5.624 14.511 1.00 95.25 190 ASN A CA 1
ATOM 1569 C C . ASN A 1 190 ? -15.214 -4.148 14.284 1.00 95.25 190 ASN A C 1
ATOM 1571 O O . ASN A 1 190 ? -16.314 -3.720 14.628 1.00 95.25 190 ASN A O 1
ATOM 1575 N N . ILE A 1 191 ? -14.310 -3.355 13.695 1.00 91.56 191 ILE A N 1
ATOM 1576 C CA . ILE A 1 191 ? -14.593 -1.951 13.344 1.00 91.56 191 ILE A CA 1
ATOM 1577 C C . ILE A 1 191 ? -15.741 -1.872 12.334 1.00 91.56 191 ILE A C 1
ATOM 1579 O O . ILE A 1 191 ? -16.648 -1.056 12.500 1.00 91.56 191 ILE A O 1
ATOM 1583 N N . ALA A 1 192 ? -15.704 -2.715 11.305 1.00 91.56 192 ALA A N 1
ATOM 1584 C CA . ALA A 1 192 ? -16.685 -2.747 10.233 1.00 91.56 192 ALA A CA 1
ATOM 1585 C C . ALA A 1 192 ? -18.071 -3.130 10.756 1.00 91.56 192 ALA A C 1
ATOM 1587 O O . ALA A 1 192 ? -19.049 -2.453 10.452 1.00 91.56 192 ALA A O 1
ATOM 1588 N N . MET A 1 193 ? -18.134 -4.118 11.654 1.00 92.75 193 MET A N 1
ATOM 1589 C CA . MET A 1 193 ? -19.362 -4.513 12.342 1.00 92.75 193 MET A CA 1
ATOM 1590 C C . MET A 1 193 ? -19.975 -3.356 13.147 1.00 92.75 193 MET A C 1
ATOM 1592 O O . MET A 1 193 ? -21.185 -3.155 13.104 1.00 92.75 193 MET A O 1
ATOM 1596 N N . ILE A 1 194 ? -19.162 -2.560 13.853 1.00 89.38 194 ILE A N 1
ATOM 1597 C CA . ILE A 1 194 ? -19.658 -1.395 14.612 1.00 89.38 194 ILE A CA 1
ATOM 1598 C C . ILE A 1 194 ? -20.185 -0.302 13.672 1.00 89.38 194 ILE A C 1
ATOM 1600 O O . ILE A 1 194 ? -21.153 0.385 13.996 1.00 89.38 194 ILE A O 1
ATOM 1604 N N . LEU A 1 195 ? -19.531 -0.113 12.525 1.00 86.50 195 LEU A N 1
ATOM 1605 C CA . LEU A 1 195 ? -19.896 0.898 11.534 1.00 86.50 195 LEU A CA 1
ATOM 1606 C C . LEU A 1 195 ? -20.994 0.440 10.562 1.00 86.50 195 LEU A C 1
ATOM 1608 O O . LEU A 1 195 ? -21.507 1.282 9.829 1.00 86.50 195 LEU A O 1
ATOM 1612 N N . ASN A 1 196 ? -21.356 -0.847 10.578 1.00 88.81 196 ASN A N 1
ATOM 1613 C CA . ASN A 1 196 ? -22.247 -1.493 9.615 1.00 88.81 196 ASN A CA 1
ATOM 1614 C C . ASN A 1 196 ? -21.800 -1.271 8.156 1.00 88.81 196 ASN A C 1
ATOM 1616 O O . ASN A 1 196 ? -22.572 -0.802 7.320 1.00 88.81 196 ASN A O 1
ATOM 1620 N N . ILE A 1 197 ? -20.527 -1.568 7.892 1.00 89.88 197 ILE A N 1
ATOM 1621 C CA . ILE A 1 197 ? -19.873 -1.494 6.577 1.00 89.88 197 ILE A CA 1
ATOM 1622 C C . ILE A 1 197 ? -19.127 -2.802 6.298 1.00 89.88 197 ILE A C 1
ATOM 1624 O O . ILE A 1 197 ? -18.955 -3.623 7.202 1.00 89.88 197 ILE A O 1
ATOM 1628 N N . GLU A 1 198 ? -18.624 -2.973 5.082 1.00 93.25 198 GLU A N 1
ATOM 1629 C CA . GLU A 1 198 ? -17.740 -4.083 4.746 1.00 93.25 198 GLU A CA 1
ATOM 1630 C C . GLU A 1 198 ? -16.306 -3.834 5.262 1.00 93.25 198 GLU A C 1
ATOM 1632 O O . GLU A 1 198 ? -15.794 -2.711 5.194 1.00 93.25 198 GLU A O 1
ATOM 1637 N N . PRO A 1 199 ? -15.584 -4.862 5.751 1.00 93.38 199 PRO A N 1
ATOM 1638 C CA . PRO A 1 199 ? -14.240 -4.684 6.309 1.00 93.38 199 PRO A CA 1
ATOM 1639 C C . PRO A 1 199 ? -13.216 -4.073 5.348 1.00 93.38 199 PRO A C 1
ATOM 1641 O O . PRO A 1 199 ? -12.363 -3.282 5.766 1.00 93.38 199 PRO A O 1
ATOM 1644 N N . TYR A 1 200 ? -13.303 -4.403 4.056 1.00 93.94 200 TYR A N 1
ATOM 1645 C CA . TYR A 1 200 ? -12.392 -3.861 3.049 1.00 93.94 200 TYR A CA 1
ATOM 1646 C C . TYR A 1 200 ? -12.581 -2.348 2.858 1.00 93.94 200 TYR A C 1
ATOM 1648 O O . TYR A 1 200 ? -11.611 -1.654 2.558 1.00 93.94 200 TYR A O 1
ATOM 1656 N N . GLU A 1 201 ? -13.777 -1.800 3.106 1.00 90.06 201 GLU A N 1
ATOM 1657 C CA . GLU A 1 201 ? -14.056 -0.364 2.955 1.00 90.06 201 GLU A CA 1
ATOM 1658 C C . GLU A 1 201 ? -13.230 0.479 3.934 1.00 90.06 201 GLU A C 1
ATOM 1660 O O . GLU A 1 201 ? -12.974 1.657 3.688 1.00 90.06 201 GLU A O 1
ATOM 1665 N N . ILE A 1 202 ? -12.718 -0.108 5.022 1.00 89.81 202 ILE A N 1
ATOM 1666 C CA . ILE A 1 202 ? -11.778 0.564 5.931 1.00 89.81 202 ILE A CA 1
ATOM 1667 C C . ILE A 1 202 ? -10.409 0.760 5.264 1.00 89.81 202 ILE A C 1
ATOM 1669 O O . ILE A 1 202 ? -9.750 1.774 5.507 1.00 89.81 202 ILE A O 1
ATOM 1673 N N . LEU A 1 203 ? -9.987 -0.193 4.429 1.00 90.50 203 LEU A N 1
ATOM 1674 C CA . LEU A 1 203 ? -8.683 -0.203 3.759 1.00 90.50 203 LEU A CA 1
ATOM 1675 C C . LEU A 1 203 ? -8.671 0.570 2.438 1.00 90.50 203 LEU A C 1
ATOM 1677 O O . LEU A 1 203 ? -7.593 0.849 1.918 1.00 90.50 203 LEU A O 1
ATOM 1681 N N . GLU A 1 204 ? -9.841 0.917 1.906 1.00 87.94 204 GLU A N 1
ATOM 1682 C CA . GLU A 1 204 ? -9.951 1.613 0.628 1.00 87.94 204 GLU A CA 1
ATOM 1683 C C . GLU A 1 204 ? -9.211 2.961 0.642 1.00 87.94 204 GLU A C 1
ATOM 1685 O O . GLU A 1 204 ? -9.378 3.776 1.558 1.00 87.94 204 GLU A O 1
ATOM 1690 N N . ALA A 1 205 ? -8.376 3.184 -0.369 1.00 73.38 205 ALA A N 1
ATOM 1691 C CA . ALA A 1 205 ? -7.658 4.431 -0.599 1.00 73.38 205 ALA A CA 1
ATOM 1692 C C . ALA A 1 205 ? -8.371 5.235 -1.694 1.00 73.38 205 ALA A C 1
ATOM 1694 O O . ALA A 1 205 ? -8.841 4.628 -2.651 1.00 73.38 205 ALA A O 1
ATOM 1695 N N . PRO A 1 206 ? -8.430 6.574 -1.628 1.00 64.06 206 PRO A N 1
ATOM 1696 C CA . PRO A 1 206 ? -8.766 7.346 -2.818 1.00 64.06 206 PRO A CA 1
ATOM 1697 C C . PRO A 1 206 ? -7.696 7.106 -3.899 1.00 64.06 206 PRO A C 1
ATOM 1699 O O . PRO A 1 206 ? -6.512 7.284 -3.628 1.00 64.06 206 PRO A O 1
ATOM 1702 N N . VAL A 1 207 ? -8.123 6.726 -5.110 1.00 53.56 207 VAL A N 1
ATOM 1703 C CA . VAL A 1 207 ? -7.248 6.363 -6.252 1.00 53.56 207 VAL A CA 1
ATOM 1704 C C . VAL A 1 207 ? -6.312 7.502 -6.673 1.00 53.56 207 VAL A C 1
ATOM 1706 O O . VAL A 1 207 ? -5.203 7.276 -7.138 1.00 53.56 207 VAL A O 1
ATOM 1709 N N . ASN A 1 208 ? -6.700 8.750 -6.420 1.00 47.09 208 ASN A N 1
ATOM 1710 C CA . ASN A 1 208 ? -5.844 9.908 -6.647 1.00 47.09 208 ASN A CA 1
ATOM 1711 C C . ASN A 1 208 ? -5.035 10.235 -5.397 1.00 47.09 208 ASN A C 1
ATOM 1713 O O . ASN A 1 208 ? -5.239 11.270 -4.754 1.00 47.09 208 ASN A O 1
ATOM 1717 N N . ILE A 1 209 ? -4.062 9.382 -5.079 1.00 48.09 209 ILE A N 1
ATOM 1718 C CA . ILE A 1 209 ? -2.882 9.871 -4.377 1.00 48.09 209 ILE A CA 1
ATOM 1719 C C . ILE A 1 209 ? -2.159 10.767 -5.386 1.00 48.09 209 ILE A C 1
ATOM 1721 O O . ILE A 1 209 ? -1.238 10.323 -6.065 1.00 48.09 209 ILE A O 1
ATOM 1725 N N . LEU A 1 210 ? -2.605 12.024 -5.511 1.00 37.59 210 LEU A N 1
ATOM 1726 C CA . LEU A 1 210 ? -1.815 13.059 -6.162 1.00 37.59 210 LEU A CA 1
ATOM 1727 C C . LEU A 1 210 ? -0.420 12.948 -5.555 1.00 37.59 210 LEU A C 1
ATOM 1729 O O . LEU A 1 210 ? -0.232 13.048 -4.334 1.00 37.59 210 LEU A O 1
ATOM 1733 N N . LEU A 1 211 ? 0.531 12.597 -6.420 1.00 42.44 211 LEU A N 1
ATOM 1734 C CA . LEU A 1 211 ? 1.948 12.653 -6.124 1.00 42.44 211 LEU A CA 1
ATOM 1735 C C . LEU A 1 211 ? 2.148 14.038 -5.517 1.00 42.44 211 LEU A C 1
ATOM 1737 O O . LEU A 1 211 ? 1.665 14.996 -6.117 1.00 42.44 211 LEU A O 1
ATOM 1741 N N . PRO A 1 212 ? 2.706 14.153 -4.301 1.00 35.41 212 PRO A N 1
ATOM 1742 C CA . PRO A 1 212 ? 2.887 15.460 -3.703 1.00 35.41 212 PRO A CA 1
ATOM 1743 C C . PRO A 1 212 ? 3.676 16.284 -4.712 1.00 35.41 212 PRO A C 1
ATOM 1745 O O . PRO A 1 212 ? 4.829 15.959 -5.005 1.00 35.41 212 PRO A O 1
ATOM 1748 N N . GLU A 1 213 ? 3.015 17.279 -5.303 1.00 36.03 213 GLU A N 1
ATOM 1749 C CA . GLU A 1 213 ? 3.687 18.292 -6.089 1.00 36.03 213 GLU A CA 1
ATOM 1750 C C . GLU A 1 213 ? 4.596 18.997 -5.082 1.00 36.03 213 GLU A C 1
ATOM 1752 O O . GLU A 1 213 ? 4.149 19.755 -4.230 1.00 36.03 213 GLU A O 1
ATOM 1757 N N . ASN A 1 214 ? 5.879 18.649 -5.144 1.00 36.19 214 ASN A N 1
ATOM 1758 C CA . ASN A 1 214 ? 7.013 19.334 -4.527 1.00 36.19 214 ASN A CA 1
ATOM 1759 C C . ASN A 1 214 ? 7.357 19.068 -3.045 1.00 36.19 214 ASN A C 1
ATOM 1761 O O . ASN A 1 214 ? 8.514 19.276 -2.693 1.00 36.19 214 ASN A O 1
ATOM 1765 N N . ASP A 1 215 ? 6.504 18.469 -2.208 1.00 32.72 215 ASP A N 1
ATOM 1766 C CA . ASP A 1 215 ? 6.855 18.307 -0.772 1.00 32.72 215 ASP A CA 1
ATOM 1767 C C . ASP A 1 215 ? 7.835 17.156 -0.441 1.00 32.72 215 ASP A C 1
ATOM 1769 O O . ASP A 1 215 ? 8.342 17.069 0.675 1.00 32.72 215 ASP A O 1
ATOM 1773 N N . PHE A 1 216 ? 8.150 16.257 -1.384 1.00 34.59 216 PHE A N 1
ATOM 1774 C CA . PHE A 1 216 ? 9.136 15.177 -1.152 1.00 34.59 216 PHE A CA 1
ATOM 1775 C C . PHE A 1 216 ? 10.553 15.492 -1.647 1.00 34.59 216 PHE A C 1
ATOM 1777 O O . PHE A 1 216 ? 11.463 14.695 -1.405 1.00 34.59 216 PHE A O 1
ATOM 1784 N N . LEU A 1 217 ? 10.755 16.612 -2.349 1.00 36.62 217 LEU A N 1
ATOM 1785 C CA . LEU A 1 217 ? 12.071 16.979 -2.883 1.00 36.62 217 LEU A CA 1
ATOM 1786 C C . LEU A 1 217 ? 12.886 17.880 -1.944 1.00 36.62 217 LEU A C 1
ATOM 1788 O O . LEU A 1 217 ? 14.101 17.929 -2.111 1.00 36.62 217 LEU A O 1
ATOM 1792 N N . GLU A 1 218 ? 12.281 18.496 -0.921 1.00 33.72 218 GLU A N 1
ATOM 1793 C CA . GLU A 1 218 ? 12.999 19.425 -0.028 1.00 33.72 218 GLU A CA 1
ATOM 1794 C C . GLU A 1 218 ? 13.417 18.847 1.340 1.00 33.72 218 GLU A C 1
ATOM 1796 O O . GLU A 1 218 ? 14.287 19.417 1.994 1.00 33.72 218 GLU A O 1
ATOM 1801 N N . GLU A 1 219 ? 12.922 17.679 1.773 1.00 35.41 219 GLU A N 1
ATOM 1802 C CA . GLU A 1 219 ? 13.305 17.117 3.090 1.00 35.41 219 GLU A CA 1
ATOM 1803 C C . GLU A 1 219 ? 14.515 16.161 3.081 1.00 35.41 219 GLU A C 1
ATOM 1805 O O . GLU A 1 219 ? 14.909 15.639 4.125 1.00 35.41 219 GLU A O 1
ATOM 1810 N N . TYR A 1 220 ? 15.168 15.959 1.933 1.00 35.12 220 TYR A N 1
ATOM 1811 C CA . TYR A 1 220 ? 16.400 15.155 1.843 1.00 35.12 220 TYR A CA 1
ATOM 1812 C C . TYR A 1 220 ? 17.555 15.839 1.103 1.00 35.12 220 TYR A C 1
ATOM 1814 O O . TYR A 1 220 ? 18.515 15.175 0.711 1.00 35.12 220 TYR A O 1
ATOM 1822 N N . THR A 1 221 ? 17.521 17.164 0.970 1.00 33.66 221 THR A N 1
ATOM 1823 C CA . THR A 1 221 ? 18.710 17.946 0.616 1.00 33.66 221 THR A CA 1
ATOM 1824 C C . THR A 1 221 ? 19.540 18.252 1.872 1.00 33.66 221 THR A C 1
ATOM 1826 O O . THR A 1 221 ? 19.174 19.057 2.723 1.00 33.66 221 THR A O 1
ATOM 1829 N N . ASP A 1 222 ? 20.669 17.551 1.988 1.00 37.47 222 ASP A N 1
ATOM 1830 C CA . ASP A 1 222 ? 21.930 17.975 2.619 1.00 37.47 222 ASP A CA 1
ATOM 1831 C C . ASP A 1 222 ? 22.040 18.325 4.117 1.00 37.47 222 ASP A C 1
ATOM 1833 O O . ASP A 1 222 ? 23.124 18.704 4.562 1.00 37.47 222 ASP A O 1
ATOM 1837 N N . SER A 1 223 ? 21.041 18.081 4.967 1.00 36.75 223 SER A N 1
ATOM 1838 C CA . SER A 1 223 ? 21.203 18.325 6.420 1.00 36.75 223 SER A CA 1
ATOM 1839 C C . SER A 1 223 ? 21.794 17.155 7.235 1.00 36.75 223 SER A C 1
ATOM 1841 O O . SER A 1 223 ? 22.220 17.357 8.371 1.00 36.75 223 SER A O 1
ATOM 1843 N N . ASN A 1 224 ? 21.920 15.944 6.668 1.00 37.81 224 ASN A N 1
ATOM 1844 C CA . ASN A 1 224 ? 22.473 14.762 7.369 1.00 37.81 224 ASN A CA 1
ATOM 1845 C C . ASN A 1 224 ? 23.797 14.210 6.806 1.00 37.81 224 ASN A C 1
ATOM 1847 O O . ASN A 1 224 ? 24.328 13.225 7.326 1.00 37.81 224 ASN A O 1
ATOM 1851 N N . ILE A 1 225 ? 24.369 14.846 5.778 1.00 38.75 225 ILE A N 1
ATOM 1852 C CA . ILE A 1 225 ? 25.707 14.491 5.275 1.00 38.75 225 ILE A CA 1
ATOM 1853 C C . ILE A 1 225 ? 26.794 15.301 6.005 1.00 38.75 225 ILE A C 1
ATOM 1855 O O . ILE A 1 225 ? 27.859 14.762 6.303 1.00 38.75 225 ILE A O 1
ATOM 1859 N N . GLN A 1 226 ? 26.518 16.535 6.441 1.00 35.25 226 GLN A N 1
ATOM 1860 C CA . GLN A 1 226 ? 27.512 17.339 7.172 1.00 35.25 226 GLN A CA 1
ATOM 1861 C C . GLN A 1 226 ? 27.776 16.865 8.615 1.00 35.25 226 GLN A C 1
ATOM 1863 O O . GLN A 1 226 ? 28.889 17.031 9.120 1.00 35.25 226 GLN A O 1
ATOM 1868 N N . SER A 1 227 ? 26.820 16.200 9.274 1.00 36.28 227 SER A N 1
ATOM 1869 C CA . SER A 1 227 ? 27.020 15.699 10.644 1.00 36.28 227 SER A CA 1
ATOM 1870 C C . SER A 1 227 ? 27.921 14.456 10.701 1.00 36.28 227 SER A C 1
ATOM 1872 O O . SER A 1 227 ? 28.726 14.333 11.624 1.00 36.28 227 SER A O 1
ATOM 1874 N N . ASN A 1 228 ? 27.890 13.594 9.678 1.00 36.59 228 ASN A N 1
ATOM 1875 C CA . ASN A 1 228 ? 28.719 12.383 9.626 1.00 36.59 228 ASN A CA 1
ATOM 1876 C C . ASN A 1 228 ? 30.102 12.592 8.990 1.00 36.59 228 ASN A C 1
ATOM 1878 O O . ASN A 1 228 ? 31.032 11.858 9.325 1.00 36.59 228 ASN A O 1
ATOM 1882 N N . VAL A 1 229 ? 30.284 13.616 8.148 1.00 35.12 229 VAL A N 1
ATOM 1883 C CA . VAL A 1 229 ? 31.621 13.972 7.635 1.00 35.12 229 VAL A CA 1
ATOM 1884 C C . VAL A 1 229 ? 32.475 14.612 8.740 1.00 35.12 229 VAL A C 1
ATOM 1886 O O . VAL A 1 229 ? 33.648 14.274 8.869 1.00 35.12 229 VAL A O 1
ATOM 1889 N N . SER A 1 230 ? 31.890 15.417 9.639 1.00 39.19 230 SER A N 1
ATOM 1890 C CA . SER A 1 230 ? 32.636 16.000 10.774 1.00 39.19 230 SER A CA 1
ATOM 1891 C C . SER A 1 230 ? 33.070 14.974 11.838 1.00 39.19 230 SER A C 1
ATOM 1893 O O . SER A 1 230 ? 34.073 15.174 12.531 1.00 39.19 230 SER A O 1
ATOM 1895 N N . ALA A 1 231 ? 32.336 13.861 11.958 1.00 39.56 231 ALA A N 1
ATOM 1896 C CA . ALA A 1 231 ? 32.649 12.771 12.879 1.00 39.56 231 ALA A CA 1
ATOM 1897 C C . ALA A 1 231 ? 33.728 11.824 12.321 1.00 39.56 231 ALA A C 1
ATOM 1899 O O . ALA A 1 231 ? 34.579 11.361 13.083 1.00 39.56 231 ALA A O 1
ATOM 1900 N N . LEU A 1 232 ? 33.761 11.595 11.000 1.00 36.31 232 LEU A N 1
ATOM 1901 C CA . LEU A 1 232 ? 34.839 10.830 10.363 1.00 36.31 232 LEU A CA 1
ATOM 1902 C C . LEU A 1 232 ? 36.171 11.598 10.358 1.00 36.31 232 LEU A C 1
ATOM 1904 O O . LEU A 1 232 ? 37.211 11.002 10.646 1.00 36.31 232 LEU A O 1
ATOM 1908 N N . ASP A 1 233 ? 36.143 12.915 10.140 1.00 36.66 233 ASP A N 1
ATOM 1909 C CA . ASP A 1 233 ? 37.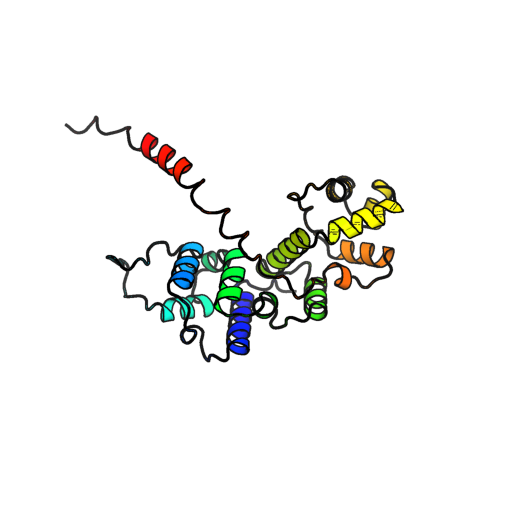354 13.747 10.036 1.00 36.66 233 ASP A CA 1
ATOM 1910 C C . ASP A 1 233 ? 38.064 13.966 11.394 1.00 36.66 233 ASP A C 1
ATOM 1912 O O . ASP A 1 233 ? 39.266 14.229 11.467 1.00 36.66 233 ASP A O 1
ATOM 1916 N N . LYS A 1 234 ? 37.347 13.763 12.512 1.00 37.09 234 LYS A N 1
ATOM 1917 C CA . LYS A 1 234 ? 37.942 13.701 13.862 1.00 37.09 234 LYS A CA 1
ATOM 1918 C C . LYS A 1 234 ? 38.530 12.331 14.210 1.00 37.09 234 LYS A C 1
ATOM 1920 O O . LYS A 1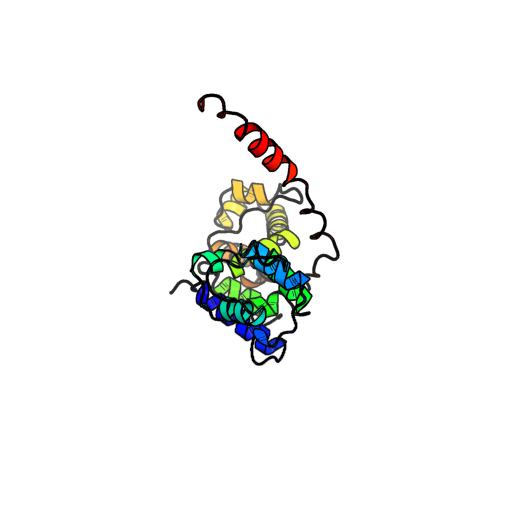 234 ? 39.439 12.266 15.034 1.00 37.09 234 LYS A O 1
ATOM 1925 N N . SER A 1 235 ? 38.058 11.252 13.581 1.00 41.97 235 SER A N 1
ATOM 1926 C CA . SER A 1 235 ? 38.547 9.886 13.836 1.00 41.97 235 SER A CA 1
ATOM 1927 C C . SER A 1 235 ? 39.820 9.527 13.056 1.00 41.97 235 SER A C 1
ATOM 1929 O O . SER A 1 235 ? 40.563 8.639 13.464 1.00 41.97 235 SER A O 1
ATOM 1931 N N . LEU A 1 236 ? 40.123 10.267 11.982 1.00 36.19 236 LEU A N 1
ATOM 1932 C CA . LEU A 1 236 ? 41.296 10.062 11.121 1.00 36.19 236 LEU A CA 1
ATOM 1933 C C . LEU A 1 236 ? 42.551 10.859 11.540 1.00 36.19 236 LEU A C 1
ATOM 1935 O O . LEU A 1 236 ? 43.573 10.782 10.863 1.00 36.19 236 LEU A O 1
ATOM 1939 N N . LYS A 1 237 ? 42.527 11.585 12.671 1.00 41.41 237 LYS A N 1
ATOM 1940 C CA . LYS A 1 237 ? 43.682 12.362 13.185 1.00 41.41 237 LYS A CA 1
ATOM 1941 C C . LYS A 1 237 ? 44.430 11.741 14.373 1.00 41.41 237 LYS A C 1
ATOM 1943 O O . LYS A 1 237 ? 45.172 12.440 15.059 1.00 41.41 237 LYS A O 1
ATOM 1948 N N . LEU A 1 238 ? 44.309 10.434 14.601 1.00 41.94 238 LEU A N 1
ATOM 1949 C CA . LEU A 1 238 ? 45.082 9.723 15.629 1.00 41.94 238 LEU A CA 1
ATOM 1950 C C . LEU A 1 238 ? 45.668 8.410 15.085 1.00 41.94 238 LEU A C 1
ATOM 1952 O O . LEU A 1 238 ? 45.099 7.351 15.311 1.00 41.94 238 LEU A O 1
ATOM 1956 N N . ASN A 1 239 ? 46.785 8.498 14.347 1.00 42.66 239 ASN A N 1
ATOM 1957 C CA . ASN A 1 239 ? 47.964 7.609 14.450 1.00 42.66 239 ASN A CA 1
ATOM 1958 C C . ASN A 1 239 ? 48.928 7.793 13.264 1.00 42.66 239 ASN A C 1
ATOM 1960 O O . ASN A 1 239 ? 49.016 6.959 12.369 1.00 42.66 239 ASN A O 1
ATOM 1964 N N . THR A 1 240 ? 49.712 8.870 13.274 1.00 39.22 240 THR A N 1
ATOM 1965 C CA . THR A 1 240 ? 50.910 8.979 12.417 1.00 39.22 240 THR A CA 1
ATOM 1966 C C . THR A 1 240 ? 52.136 9.426 13.209 1.00 39.22 240 THR A C 1
ATOM 1968 O O . THR A 1 240 ? 52.976 10.156 12.691 1.00 39.22 240 THR A O 1
ATOM 1971 N N . LYS A 1 241 ? 52.246 9.018 14.482 1.00 41.59 241 LYS A N 1
ATOM 1972 C CA . LYS A 1 241 ? 53.425 9.314 15.313 1.00 41.59 241 LYS A CA 1
ATOM 1973 C C . LYS A 1 241 ? 54.317 8.125 15.664 1.00 41.59 241 LYS A C 1
ATOM 1975 O O . LYS A 1 241 ? 55.262 8.333 16.404 1.00 41.59 241 LYS A O 1
ATOM 1980 N N . ASP A 1 242 ? 54.112 6.968 15.038 1.00 43.12 242 ASP A N 1
ATOM 1981 C CA . ASP A 1 242 ? 55.045 5.838 15.117 1.00 43.12 242 ASP A CA 1
ATOM 1982 C C . ASP A 1 242 ? 55.337 5.280 13.717 1.00 43.12 242 ASP A C 1
ATOM 1984 O O . ASP A 1 242 ? 54.926 4.179 13.382 1.00 43.12 242 ASP A O 1
ATOM 1988 N N . TYR A 1 243 ? 56.000 6.068 12.866 1.00 37.72 243 TYR A N 1
ATOM 1989 C CA . TYR A 1 243 ? 56.771 5.561 11.718 1.00 37.72 243 TYR A CA 1
ATOM 1990 C C . TYR A 1 243 ? 57.866 6.571 11.347 1.00 37.72 243 TYR A C 1
ATOM 1992 O O . TYR A 1 243 ? 57.749 7.303 10.363 1.00 37.72 243 TYR A O 1
ATOM 2000 N N . LYS A 1 244 ? 58.905 6.614 12.189 1.00 36.69 244 LYS A N 1
ATOM 2001 C CA . LYS A 1 244 ? 60.349 6.752 11.901 1.00 36.69 244 LYS A CA 1
ATOM 2002 C C . LYS A 1 244 ? 61.083 7.323 13.106 1.00 36.69 244 LYS A C 1
ATOM 2004 O O . LYS A 1 244 ? 60.668 8.398 13.587 1.00 36.69 244 LYS A O 1
#

Radius of gyration: 22.63 Å; chains: 1; bounding box: 83×40×52 Å

Secondary structure (DSSP, 8-state):
-----HHHHHHHHHHHHHHHH--SSGGGS---HHHHHHHHHHHT-----SSS---SSS---HHHHHHHHHTT-S-HHHHTT--HHHHHHHHHHHT--HHHHHHS---HHHHHHHHHHTGGG--HHHHHHHHHHHHHH-HHHHHHHHHHTTS-HHHHHHHHT--HHHHHHHHS--TT-PPPPPSSTHHHHHHHHHHTS-HHHHHPPPS-----SSTTTSTTSSTTTHHHHHHHHHHTTS--SS--

InterPro domains:
  IPR001387 Cro/C1-type, helix-turn-helix domain [cd00093] (152-202)

Organism: NCBI:txid1612

pLDDT: mean 71.11, std 21.28, range [29.02, 96.0]

Foldseek 3Di:
DDQCQLLNQLLQLQVLLCVVLVPPAQLVDPFDPVLLQVLCVLLVVPDPPPPDDDPDDDDCPSSNVRRCLSVSVDDSSSSVSCAPVNLLSVCVRSVHASCSSRPVDLPLLVLLVVCLVCVLRDDPVNQNVLQVLCLVVVLVLVLLVVVCVPDPLVRLCVQLVHDSVLSVQSPDDDSPDDRDPDNDSSSLVSSCVVVVHDSSVSSGGDSPPPSPPPPVPPPPPDPPVVVVVVVVVVVPPPDDPPDD

Sequence (244 aa):
MTKINSKLMITRMRDNILTKTGYSSMSDIPFSDDFISYFLNHMGYKYLEDTETYHTTGKVNKNYLMDRLWDGKYSTTMTNRITFSVLVKLALELNISLEDIIYGTDDSVEIAKYNYDNYENLSKINRIYLVENFKRTKKLNRIFIKLLTYNSIRELAEKVGLGRQSIANYKNLDDNSFGTLPRKREVFDNIAMILNIEPYEILEAPVNILLPENDFLEEYTDSNIQSNVSALDKSLKLNTKDYK